Protein AF-A0AA88ZJY4-F1 (afdb_monomer)

Sequence (274 aa):
KEKQINKYSCNKFIAIVSYMQEWIQSLPKYTREYEKVFHKDGIEDLEANKKHFRKALLRFDINSREFLFDMIKNKIFKESSYDECLKNIQQIKKQFNTHIDDLKEYLIQELKKYFDVKNDNESLSSVLLNWYKNLNEINKKYVYKDITNKVIKFIKELDTFNDKEVISRLAFIITNLNIEDWEDNKVIDFLNNFKEIINEVMLNKETQNSGKIKYKITCTYEDKELEKIFNKEEISPLGKTLFNEIQQSLEDYGDSLEDNEKRNIIMKIMEMFI

Mean predicted aligned error: 8.72 Å

Structure (mmCIF, N/CA/C/O backbone):
data_AF-A0AA88ZJY4-F1
#
_entry.id   AF-A0AA88ZJY4-F1
#
loop_
_atom_site.group_PDB
_atom_site.id
_atom_site.type_symbol
_atom_site.label_atom_id
_atom_site.label_alt_id
_atom_site.label_comp_id
_atom_site.label_asym_id
_atom_site.label_entity_id
_atom_site.label_seq_id
_atom_site.pdbx_PDB_ins_code
_atom_site.Cartn_x
_atom_site.Cartn_y
_atom_site.Cartn_z
_atom_site.occupancy
_atom_site.B_iso_or_equiv
_atom_site.auth_seq_id
_atom_site.auth_comp_id
_atom_site.auth_asym_id
_atom_site.auth_atom_id
_atom_site.pdbx_PDB_model_num
ATOM 1 N N . LYS A 1 1 ? 17.899 -5.716 -59.819 1.00 39.12 1 LYS A N 1
ATOM 2 C CA . LYS A 1 1 ? 17.755 -6.698 -58.711 1.00 39.12 1 LYS A CA 1
ATOM 3 C C . LYS A 1 1 ? 17.564 -6.023 -57.332 1.00 39.12 1 LYS A C 1
ATOM 5 O O . LYS A 1 1 ? 17.844 -6.644 -56.322 1.00 39.12 1 LYS A O 1
ATOM 10 N N . GLU A 1 2 ? 16.996 -4.811 -57.246 1.00 44.12 2 GLU A N 1
ATOM 11 C CA . GLU A 1 2 ? 16.960 -4.041 -55.978 1.00 44.12 2 GLU A CA 1
ATOM 12 C C . GLU A 1 2 ? 15.576 -3.890 -55.317 1.00 44.12 2 GLU A C 1
ATOM 14 O O . GLU A 1 2 ? 15.466 -3.300 -54.249 1.00 44.12 2 GLU A O 1
ATOM 19 N N . LYS A 1 3 ? 14.495 -4.448 -55.881 1.00 44.03 3 LYS A N 1
ATOM 20 C CA . LYS A 1 3 ? 13.133 -4.227 -55.345 1.00 44.03 3 LYS A CA 1
ATOM 21 C C . LYS A 1 3 ? 12.598 -5.293 -54.375 1.00 44.03 3 LYS A C 1
ATOM 23 O O . LYS A 1 3 ? 11.535 -5.084 -53.803 1.00 44.03 3 LYS A O 1
ATOM 28 N N . GLN A 1 4 ? 13.312 -6.396 -54.130 1.00 39.12 4 GLN A N 1
ATOM 29 C CA . GLN A 1 4 ? 12.835 -7.468 -53.230 1.00 39.12 4 GLN A CA 1
ATOM 30 C C . GLN A 1 4 ? 13.408 -7.428 -51.801 1.00 39.12 4 GLN A C 1
ATOM 32 O O . GLN A 1 4 ? 12.855 -8.074 -50.916 1.00 39.12 4 GLN A O 1
ATOM 37 N N . ILE A 1 5 ? 14.442 -6.624 -51.529 1.00 43.19 5 ILE A N 1
ATOM 38 C CA . ILE A 1 5 ? 15.112 -6.595 -50.212 1.00 43.19 5 ILE A CA 1
ATOM 39 C C . ILE A 1 5 ? 14.346 -5.737 -49.173 1.00 43.19 5 ILE A C 1
ATOM 41 O O . ILE A 1 5 ? 14.506 -5.924 -47.970 1.00 43.19 5 ILE A O 1
ATOM 45 N N . ASN A 1 6 ? 13.434 -4.850 -49.597 1.00 49.12 6 ASN A N 1
ATOM 46 C CA . ASN A 1 6 ? 12.778 -3.886 -48.694 1.00 49.12 6 ASN A CA 1
ATOM 47 C C . ASN A 1 6 ? 11.486 -4.372 -48.006 1.00 49.12 6 ASN A C 1
ATOM 49 O O . ASN A 1 6 ? 11.109 -3.821 -46.976 1.00 49.12 6 ASN A O 1
ATOM 53 N N . LYS A 1 7 ? 10.785 -5.388 -48.531 1.00 45.88 7 LYS A N 1
ATOM 54 C CA . LYS A 1 7 ? 9.478 -5.790 -47.964 1.00 45.88 7 LYS A CA 1
ATOM 55 C C . LYS A 1 7 ? 9.627 -6.615 -46.677 1.00 45.88 7 LYS A C 1
ATOM 57 O O . LYS A 1 7 ? 8.881 -6.417 -45.725 1.00 45.88 7 LYS A O 1
ATOM 62 N N . TYR A 1 8 ? 10.640 -7.481 -46.617 1.00 50.34 8 TYR A N 1
ATOM 63 C CA . TYR A 1 8 ? 10.932 -8.299 -45.434 1.00 50.34 8 TYR A CA 1
ATOM 64 C C . TYR A 1 8 ? 11.595 -7.508 -44.297 1.00 50.34 8 TYR A C 1
ATOM 66 O O . TYR A 1 8 ? 11.344 -7.801 -43.131 1.00 50.34 8 TYR A O 1
ATOM 74 N N . SER A 1 9 ? 12.423 -6.502 -44.604 1.00 54.50 9 SER A N 1
ATOM 75 C CA . SER A 1 9 ? 13.076 -5.663 -43.588 1.00 54.50 9 SER A CA 1
ATOM 76 C C . SER A 1 9 ? 12.103 -4.677 -42.937 1.00 54.50 9 SER A C 1
ATOM 78 O O . SER A 1 9 ? 12.118 -4.544 -41.716 1.00 54.50 9 SER A O 1
ATOM 80 N N . CYS A 1 10 ? 11.195 -4.065 -43.711 1.00 58.56 10 CYS A N 1
ATOM 81 C CA . CYS A 1 10 ? 10.110 -3.248 -43.159 1.00 58.56 10 CYS A CA 1
ATOM 82 C C . CYS A 1 10 ? 9.235 -4.049 -42.188 1.00 58.56 10 CYS A C 1
ATOM 84 O O . CYS A 1 10 ? 8.968 -3.566 -41.094 1.00 58.56 10 CYS A O 1
ATOM 86 N N . ASN A 1 11 ? 8.892 -5.298 -42.522 1.00 77.88 11 ASN A N 1
ATOM 87 C CA . ASN A 1 11 ? 8.137 -6.162 -41.610 1.00 77.88 11 ASN A CA 1
ATOM 88 C C . ASN A 1 11 ? 8.890 -6.466 -40.304 1.00 77.88 11 ASN A C 1
ATOM 90 O O . ASN A 1 11 ? 8.265 -6.522 -39.251 1.00 77.88 11 ASN A O 1
ATOM 94 N N . LYS A 1 12 ? 10.222 -6.622 -40.338 1.00 88.06 12 LYS A N 1
ATOM 95 C CA . LYS A 1 12 ? 11.021 -6.847 -39.120 1.00 88.06 12 LYS A CA 1
ATOM 96 C C . LYS A 1 12 ? 11.058 -5.620 -38.211 1.00 88.06 12 LYS A C 1
ATOM 98 O O . LYS A 1 12 ? 10.918 -5.767 -37.004 1.00 88.06 12 LYS A O 1
ATOM 103 N N . PHE A 1 13 ? 11.236 -4.422 -38.770 1.00 89.94 13 PHE A N 1
ATOM 104 C CA . PHE A 1 13 ? 11.239 -3.190 -37.972 1.00 89.94 13 PHE A CA 1
ATOM 105 C C . PHE A 1 13 ? 9.874 -2.915 -37.348 1.00 89.94 13 PHE A C 1
ATOM 107 O O . PHE A 1 13 ? 9.817 -2.534 -36.182 1.00 89.94 13 PHE A O 1
ATOM 114 N N . ILE A 1 14 ? 8.797 -3.168 -38.099 1.00 91.56 14 ILE A N 1
ATOM 115 C CA . ILE A 1 14 ? 7.428 -3.107 -37.580 1.00 91.56 14 ILE A CA 1
ATOM 116 C C . ILE A 1 14 ? 7.275 -4.075 -36.409 1.00 91.56 14 ILE A C 1
ATOM 118 O O . ILE A 1 14 ? 6.927 -3.634 -35.323 1.00 91.56 14 ILE A O 1
ATOM 122 N N . ALA A 1 15 ? 7.648 -5.347 -36.585 1.00 92.62 15 ALA A N 1
ATOM 123 C CA . ALA A 1 15 ? 7.554 -6.345 -35.522 1.00 92.62 15 ALA A CA 1
ATOM 124 C C . ALA A 1 15 ? 8.330 -5.947 -34.253 1.00 92.62 15 ALA A C 1
ATOM 126 O O . ALA A 1 15 ? 7.795 -6.053 -33.156 1.00 92.62 15 ALA A O 1
ATOM 127 N N . ILE A 1 16 ? 9.564 -5.440 -34.386 1.00 93.19 16 ILE A N 1
ATOM 128 C CA . ILE A 1 16 ? 10.364 -4.982 -33.237 1.00 93.19 16 ILE A CA 1
ATOM 129 C C . ILE A 1 16 ? 9.630 -3.884 -32.464 1.00 93.19 16 ILE A C 1
ATOM 131 O O . ILE A 1 16 ? 9.517 -3.971 -31.243 1.00 93.19 16 ILE A O 1
ATOM 135 N N . VAL A 1 17 ? 9.130 -2.860 -33.160 1.00 94.00 17 VAL A N 1
ATOM 136 C CA . VAL A 1 17 ? 8.429 -1.747 -32.506 1.00 94.00 17 VAL A CA 1
ATOM 137 C C . VAL A 1 17 ? 7.111 -2.213 -31.898 1.00 94.00 17 VAL A C 1
ATOM 139 O O . VAL A 1 17 ? 6.826 -1.834 -30.766 1.00 94.00 17 VAL A O 1
ATOM 142 N N . SER A 1 18 ? 6.372 -3.102 -32.566 1.00 92.62 18 SER A N 1
ATOM 143 C CA . SER A 1 18 ? 5.169 -3.720 -32.003 1.00 92.62 18 SER A CA 1
ATOM 144 C C . SER A 1 18 ? 5.470 -4.456 -30.697 1.00 92.62 18 SER A C 1
ATOM 146 O O . SER A 1 18 ? 4.802 -4.195 -29.706 1.00 92.62 18 SER A O 1
ATOM 148 N N . TYR A 1 19 ? 6.534 -5.263 -30.624 1.00 94.88 19 TYR A N 1
ATOM 149 C CA . TYR A 1 19 ? 6.926 -5.919 -29.368 1.00 94.88 19 TYR A CA 1
ATOM 150 C C . TYR A 1 19 ? 7.325 -4.927 -28.266 1.00 94.88 19 TYR A C 1
ATOM 152 O O . TYR A 1 19 ? 7.086 -5.178 -27.084 1.00 94.88 19 TYR A O 1
ATOM 160 N N . MET A 1 20 ? 7.930 -3.790 -28.621 1.00 95.62 20 MET A N 1
ATOM 161 C CA . MET A 1 20 ? 8.232 -2.727 -27.654 1.00 95.62 20 MET A CA 1
ATOM 162 C C . MET A 1 20 ? 6.953 -2.044 -27.142 1.00 95.62 20 MET A C 1
ATOM 164 O O . MET A 1 20 ? 6.871 -1.741 -25.951 1.00 95.62 20 MET A O 1
ATOM 168 N N . GLN A 1 21 ? 5.963 -1.826 -28.014 1.00 95.19 21 GLN A N 1
ATOM 169 C CA . GLN A 1 21 ? 4.655 -1.276 -27.645 1.00 95.19 21 GLN A CA 1
ATOM 170 C C . GLN A 1 21 ? 3.849 -2.264 -26.787 1.00 95.19 21 GLN A C 1
ATOM 172 O O . GLN A 1 21 ? 3.337 -1.881 -25.740 1.00 95.19 21 GLN A O 1
ATOM 177 N N . GLU A 1 22 ? 3.793 -3.542 -27.164 1.00 95.25 22 GLU A N 1
ATOM 178 C CA . GLU A 1 22 ? 3.145 -4.599 -26.375 1.00 95.25 22 GLU A CA 1
ATOM 179 C C . GLU A 1 22 ? 3.758 -4.697 -24.975 1.00 95.25 22 GLU A C 1
ATOM 181 O O . GLU A 1 22 ? 3.042 -4.735 -23.974 1.00 95.25 22 GLU A O 1
ATOM 186 N N . TRP A 1 23 ? 5.093 -4.654 -24.887 1.00 96.81 23 TRP A N 1
ATOM 187 C CA . TRP A 1 23 ? 5.787 -4.638 -23.605 1.00 96.81 23 TRP A CA 1
ATOM 188 C C . TRP A 1 23 ? 5.376 -3.435 -22.753 1.00 96.81 23 TRP A C 1
ATOM 190 O O . TRP A 1 23 ? 4.984 -3.631 -21.604 1.00 96.81 23 TRP A O 1
ATOM 200 N N . ILE A 1 24 ? 5.410 -2.207 -23.287 1.00 95.94 24 ILE A N 1
ATOM 201 C CA . ILE A 1 24 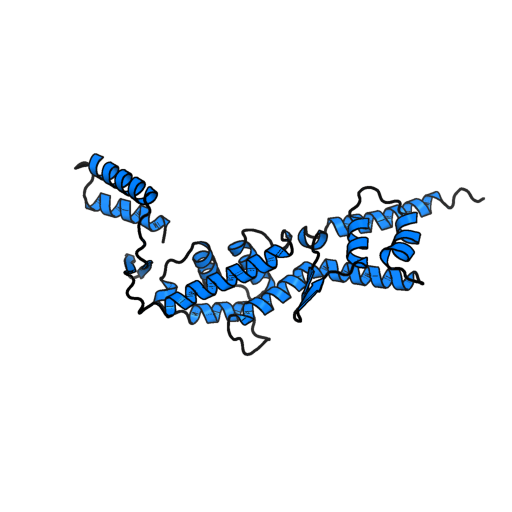? 5.067 -1.032 -22.475 1.00 95.94 24 ILE A CA 1
ATOM 202 C C . ILE A 1 24 ? 3.597 -1.032 -22.055 1.00 95.94 24 ILE A C 1
ATOM 204 O O . ILE A 1 24 ? 3.270 -0.576 -20.963 1.00 95.94 24 ILE A O 1
ATOM 208 N N . GLN A 1 25 ? 2.713 -1.572 -22.896 1.00 94.19 25 GLN A N 1
ATOM 209 C CA . GLN A 1 25 ? 1.288 -1.695 -22.606 1.00 94.19 25 GLN A CA 1
ATOM 210 C C . GLN A 1 25 ? 0.998 -2.764 -21.550 1.00 94.19 25 GLN A C 1
ATOM 212 O O . GLN A 1 25 ? 0.055 -2.582 -20.784 1.00 94.19 25 GLN A O 1
ATOM 217 N N . SER A 1 26 ? 1.817 -3.817 -21.461 1.00 96.12 26 SER A N 1
ATOM 218 C CA . SER A 1 26 ? 1.698 -4.852 -20.424 1.00 96.12 26 SER A CA 1
ATOM 219 C C . SER A 1 26 ? 2.097 -4.385 -19.021 1.00 96.12 26 SER A C 1
ATOM 221 O O . SER A 1 26 ? 1.798 -5.068 -18.044 1.00 96.12 26 SER A O 1
ATOM 223 N N . LEU A 1 27 ? 2.778 -3.240 -18.906 1.00 97.38 27 LEU A N 1
ATOM 224 C CA . LEU A 1 27 ? 3.200 -2.709 -17.615 1.00 97.38 27 LEU A CA 1
ATOM 225 C C . LEU A 1 27 ? 2.003 -2.161 -16.815 1.00 97.38 27 LEU A C 1
ATOM 227 O O . LEU A 1 27 ? 1.053 -1.641 -17.414 1.00 97.38 27 LEU A O 1
ATOM 231 N N . PRO A 1 28 ? 2.076 -2.202 -15.470 1.00 96.94 28 PRO A N 1
ATOM 232 C CA . PRO A 1 28 ? 1.093 -1.583 -14.584 1.00 96.94 28 PRO A CA 1
ATOM 233 C C . PRO A 1 28 ? 0.809 -0.124 -14.933 1.00 96.94 28 PRO A C 1
ATOM 235 O O . PRO A 1 28 ? 1.700 0.589 -15.409 1.00 96.94 28 PRO A O 1
ATOM 238 N N . LYS A 1 29 ? -0.413 0.343 -14.641 1.00 96.75 29 LYS A N 1
ATOM 239 C CA . LYS A 1 29 ? -0.809 1.742 -14.863 1.00 96.75 29 LYS A CA 1
ATOM 240 C C . LYS A 1 29 ? 0.216 2.687 -14.246 1.00 96.75 29 LYS A C 1
ATOM 242 O O . LYS A 1 29 ? 0.719 3.559 -14.952 1.00 96.75 29 LYS A O 1
ATOM 247 N N . TYR A 1 30 ? 0.597 2.442 -12.993 1.00 97.44 30 TYR A N 1
ATOM 248 C CA . TYR A 1 30 ? 1.537 3.311 -12.307 1.00 97.44 30 TYR A CA 1
ATOM 249 C C . TYR A 1 30 ? 2.889 3.391 -13.043 1.00 97.44 30 TYR A C 1
ATOM 251 O O . TYR A 1 30 ? 3.378 4.475 -13.353 1.00 97.44 30 TYR A O 1
ATOM 259 N N . THR A 1 31 ? 3.453 2.256 -13.463 1.00 96.81 31 THR A N 1
ATOM 260 C CA . THR A 1 31 ? 4.707 2.218 -14.240 1.00 96.81 31 THR A CA 1
ATOM 261 C C . THR A 1 31 ? 4.614 2.978 -15.576 1.00 96.81 31 THR A C 1
ATOM 263 O O . THR A 1 31 ? 5.595 3.556 -16.056 1.00 96.81 31 THR A O 1
ATOM 266 N N . ARG A 1 32 ? 3.435 3.029 -16.202 1.00 96.25 32 ARG A N 1
ATOM 267 C CA . ARG A 1 32 ? 3.238 3.765 -17.463 1.00 96.25 32 ARG A CA 1
ATOM 268 C C . ARG A 1 32 ? 3.127 5.279 -17.274 1.00 96.25 32 ARG A C 1
ATOM 270 O O . ARG A 1 32 ? 3.299 6.007 -18.250 1.00 96.25 32 ARG A O 1
ATOM 277 N N . GLU A 1 33 ? 2.890 5.752 -16.054 1.00 95.50 33 GLU A N 1
ATOM 278 C CA . GLU A 1 33 ? 2.523 7.149 -15.789 1.00 95.50 33 GLU A CA 1
ATOM 279 C C . GLU A 1 33 ? 3.446 7.862 -14.788 1.00 95.50 33 GLU A C 1
ATOM 281 O O . GLU A 1 33 ? 3.540 9.082 -14.853 1.00 95.50 33 GLU A O 1
ATOM 286 N N . TYR A 1 34 ? 4.193 7.141 -13.942 1.00 96.06 34 TYR A N 1
ATOM 287 C CA . TYR A 1 34 ? 5.017 7.732 -12.877 1.00 96.06 34 TYR A CA 1
ATOM 288 C C . TYR A 1 34 ? 6.000 8.796 -13.384 1.00 96.06 34 TYR A C 1
ATOM 290 O O . TYR A 1 34 ? 6.614 8.659 -14.445 1.00 96.06 34 TYR A O 1
ATOM 298 N N . GLU A 1 35 ? 6.181 9.865 -12.630 1.00 95.81 35 GLU A N 1
ATOM 299 C CA . GLU A 1 35 ? 7.113 10.942 -12.950 1.00 95.81 35 GLU A CA 1
ATOM 300 C C . GLU A 1 35 ? 8.265 11.004 -11.939 1.00 95.81 35 GLU A C 1
ATOM 302 O O . GLU A 1 35 ? 9.294 11.604 -12.266 1.00 95.81 35 GLU A O 1
ATOM 307 N N . LYS A 1 36 ? 8.122 10.337 -10.783 1.00 94.50 36 LYS A N 1
ATOM 308 C CA . LYS A 1 36 ? 9.105 10.249 -9.697 1.00 94.50 36 LYS A CA 1
ATOM 309 C C . LYS A 1 36 ? 9.580 8.820 -9.453 1.00 94.50 36 LYS A C 1
ATOM 311 O O . LYS A 1 36 ? 8.785 7.888 -9.418 1.00 94.50 36 LYS A O 1
ATOM 316 N N . VAL A 1 37 ? 10.879 8.653 -9.246 1.00 93.19 37 VAL A N 1
ATOM 317 C CA . VAL A 1 37 ? 11.488 7.389 -8.836 1.00 93.19 37 VAL A CA 1
ATOM 318 C C . VAL A 1 37 ? 11.740 7.427 -7.333 1.00 93.19 37 VAL A C 1
ATOM 320 O O . VAL A 1 37 ? 12.349 8.368 -6.823 1.00 93.19 37 VAL A O 1
ATOM 323 N N . PHE A 1 38 ? 11.267 6.403 -6.630 1.00 91.19 38 PHE A N 1
ATOM 324 C CA . PHE A 1 38 ? 11.409 6.278 -5.185 1.00 91.19 38 PHE A CA 1
ATOM 325 C C . PHE A 1 38 ? 12.538 5.296 -4.864 1.00 91.19 38 PHE A C 1
ATOM 327 O O . PHE A 1 38 ? 12.482 4.125 -5.241 1.00 91.19 38 PHE A O 1
ATOM 334 N N . HIS A 1 39 ? 13.569 5.781 -4.176 1.00 85.62 39 HIS A N 1
ATOM 335 C CA . HIS A 1 39 ? 14.755 5.019 -3.794 1.00 85.62 39 HIS A CA 1
ATOM 336 C C . HIS A 1 39 ? 15.017 5.147 -2.291 1.00 85.62 39 HIS A C 1
ATOM 338 O O . HIS A 1 39 ? 14.522 6.062 -1.637 1.00 85.62 39 HIS A O 1
ATOM 344 N N . LYS A 1 40 ? 15.839 4.248 -1.732 1.00 76.38 40 LYS A N 1
ATOM 345 C CA . LYS A 1 40 ? 16.210 4.283 -0.303 1.00 76.38 40 LYS A CA 1
ATOM 346 C C . LYS A 1 40 ? 16.803 5.639 0.114 1.00 76.38 40 LYS A C 1
ATOM 348 O O . LYS A 1 40 ? 16.537 6.102 1.221 1.00 76.38 40 LYS A O 1
ATOM 353 N N . ASP A 1 41 ? 17.568 6.262 -0.781 1.00 76.88 41 ASP A N 1
ATOM 354 C CA . ASP A 1 41 ? 18.320 7.493 -0.515 1.00 76.88 41 ASP A CA 1
ATOM 355 C C . ASP A 1 41 ? 17.543 8.778 -0.848 1.00 76.88 41 ASP A C 1
ATOM 357 O O . ASP A 1 41 ? 18.009 9.876 -0.540 1.00 76.88 41 ASP A O 1
ATOM 361 N N . GLY A 1 42 ? 16.353 8.673 -1.451 1.00 82.56 42 GLY A N 1
ATOM 362 C CA . GLY A 1 42 ? 15.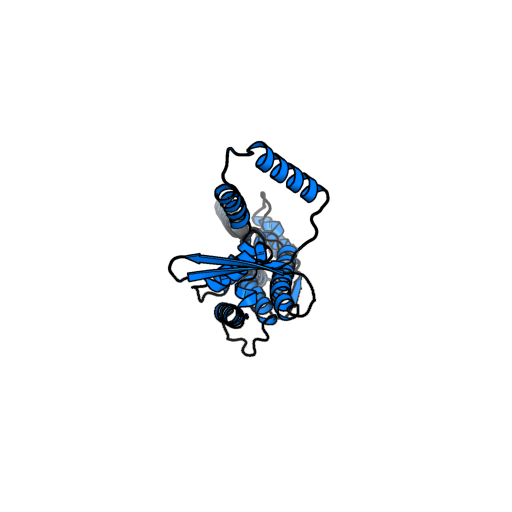552 9.841 -1.799 1.00 82.56 42 GLY A CA 1
ATOM 363 C C . GLY A 1 42 ? 14.534 9.614 -2.910 1.00 82.56 42 GLY A C 1
ATOM 364 O O . GLY A 1 42 ? 14.314 8.503 -3.391 1.00 82.56 42 GLY A O 1
ATOM 365 N N . ILE A 1 43 ? 13.900 10.717 -3.302 1.00 91.00 43 ILE A N 1
ATOM 366 C CA . ILE A 1 43 ? 12.925 10.771 -4.389 1.00 91.00 43 ILE A CA 1
ATOM 367 C C . ILE A 1 43 ? 13.527 11.630 -5.495 1.00 91.00 43 ILE A C 1
ATOM 369 O O . ILE A 1 43 ? 13.877 12.786 -5.255 1.00 91.00 43 ILE A O 1
ATOM 373 N N . GLU A 1 44 ? 13.621 11.073 -6.696 1.00 93.06 44 GLU A N 1
ATOM 374 C CA . GLU A 1 44 ? 14.200 11.742 -7.861 1.00 93.06 44 GLU A CA 1
ATOM 375 C C . GLU A 1 44 ? 13.174 11.863 -8.984 1.00 93.06 44 GLU A C 1
ATOM 377 O O . GLU A 1 44 ? 12.284 11.025 -9.129 1.00 93.06 44 GLU A O 1
ATOM 382 N N . ASP A 1 45 ? 13.296 12.894 -9.816 1.00 95.31 45 ASP A N 1
ATOM 383 C CA . ASP A 1 45 ? 12.497 12.975 -11.034 1.00 95.31 45 ASP A CA 1
ATOM 384 C C . ASP A 1 45 ? 12.999 11.958 -12.061 1.00 95.31 45 ASP A C 1
ATOM 386 O O . ASP A 1 45 ? 14.198 11.836 -12.318 1.00 95.31 45 ASP A O 1
ATOM 390 N N . LEU A 1 46 ? 12.071 11.258 -12.717 1.00 94.56 46 LEU A N 1
ATOM 391 C CA . LEU A 1 46 ? 12.421 10.359 -13.808 1.00 94.56 46 LEU A CA 1
ATOM 392 C C . LEU A 1 46 ? 13.123 11.149 -14.929 1.00 94.56 46 LEU A C 1
ATOM 394 O O . LEU A 1 46 ? 12.643 12.186 -15.396 1.00 94.56 46 LEU A O 1
ATOM 398 N N . GLU A 1 47 ? 14.260 10.638 -15.392 1.00 94.44 47 GLU A N 1
ATOM 399 C CA . GLU A 1 47 ? 15.046 11.305 -16.427 1.00 94.44 47 GLU A CA 1
ATOM 400 C C . GLU A 1 47 ? 14.222 11.558 -17.710 1.00 94.44 47 GLU A C 1
ATOM 402 O O . GLU A 1 47 ? 13.415 10.732 -18.158 1.00 94.44 47 GLU A O 1
ATOM 407 N N . ALA A 1 48 ? 14.442 12.717 -18.339 1.00 93.50 48 ALA A N 1
ATOM 408 C CA . ALA A 1 48 ? 13.645 13.176 -19.479 1.00 93.50 48 ALA A CA 1
ATOM 409 C C . ALA A 1 48 ? 13.708 12.230 -20.695 1.00 93.50 48 ALA A C 1
ATOM 411 O O . ALA A 1 48 ? 12.702 12.023 -21.376 1.00 93.50 48 ALA A O 1
ATOM 412 N N . ASN A 1 49 ? 14.865 11.617 -20.954 1.00 92.81 49 ASN A N 1
ATOM 413 C CA . ASN A 1 49 ? 15.047 10.582 -21.980 1.00 92.81 49 ASN A CA 1
ATOM 414 C C . ASN A 1 49 ? 14.109 9.379 -21.750 1.00 92.81 49 ASN A C 1
ATOM 416 O O . ASN A 1 49 ? 13.454 8.927 -22.690 1.00 92.81 49 ASN A O 1
ATOM 420 N N . LYS A 1 50 ? 13.963 8.904 -20.507 1.00 94.56 50 LYS A N 1
ATOM 421 C CA . LYS A 1 50 ? 13.084 7.783 -20.135 1.00 94.56 50 LYS A CA 1
ATOM 422 C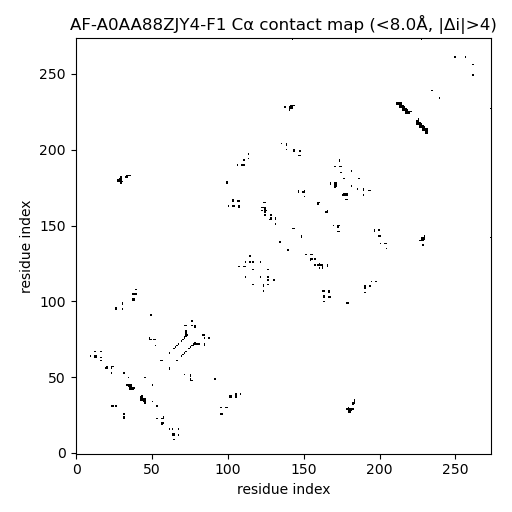 C . LYS A 1 50 ? 11.614 8.164 -20.299 1.00 94.56 50 LYS A C 1
ATOM 424 O O . LYS A 1 50 ? 10.847 7.405 -20.895 1.00 94.56 50 LYS A O 1
ATOM 429 N N . LYS A 1 51 ? 11.239 9.381 -19.880 1.00 94.00 51 LYS A N 1
ATOM 430 C CA . LYS A 1 51 ? 9.896 9.955 -20.105 1.00 94.00 51 LYS A CA 1
ATOM 431 C C . LYS A 1 51 ? 9.557 10.032 -21.592 1.00 94.00 51 LYS A C 1
ATOM 433 O O . LYS A 1 51 ? 8.467 9.630 -21.999 1.00 94.00 51 LYS A O 1
ATOM 438 N N . HIS A 1 52 ? 10.481 10.525 -22.415 1.00 94.00 52 HIS A N 1
ATOM 439 C CA . HIS A 1 52 ? 10.294 10.624 -23.863 1.00 94.00 52 HIS A CA 1
ATOM 440 C C . HIS A 1 52 ? 10.199 9.252 -24.529 1.00 94.00 52 HIS A C 1
ATOM 442 O O . HIS A 1 52 ? 9.319 9.055 -25.365 1.00 94.00 52 HIS A O 1
ATOM 448 N N . PHE A 1 53 ? 11.046 8.299 -24.135 1.00 95.12 53 PHE A N 1
ATOM 449 C CA . PHE A 1 53 ? 10.996 6.925 -24.630 1.00 95.12 53 PHE A CA 1
ATOM 450 C C . PHE A 1 53 ? 9.651 6.261 -24.321 1.00 95.12 53 PHE A C 1
ATOM 452 O O . PHE A 1 53 ? 8.996 5.740 -25.225 1.00 95.12 53 PHE A O 1
ATOM 459 N N . ARG A 1 54 ? 9.187 6.375 -23.071 1.00 95.94 54 ARG A N 1
ATOM 460 C CA . ARG A 1 54 ? 7.869 5.898 -22.639 1.00 95.94 54 ARG A CA 1
ATOM 461 C C . ARG A 1 54 ? 6.738 6.523 -23.446 1.00 95.94 54 ARG A C 1
ATOM 463 O O . ARG A 1 54 ? 5.933 5.813 -24.042 1.00 95.94 54 ARG A O 1
ATOM 470 N N . LYS A 1 55 ? 6.699 7.859 -23.507 1.00 94.19 55 LYS A N 1
ATOM 471 C CA . LYS A 1 55 ? 5.671 8.612 -24.245 1.00 94.19 55 LYS A CA 1
ATOM 472 C C . LYS A 1 55 ? 5.663 8.281 -25.732 1.00 94.19 55 LYS A C 1
ATOM 474 O O . LYS A 1 55 ? 4.602 8.319 -26.342 1.00 94.19 55 LYS A O 1
ATOM 479 N N . ALA A 1 56 ? 6.818 7.983 -26.323 1.00 93.81 56 ALA A N 1
ATOM 480 C CA . ALA A 1 56 ? 6.902 7.595 -27.722 1.00 93.81 56 ALA A CA 1
ATOM 481 C C . ALA A 1 56 ? 6.267 6.219 -27.965 1.00 93.81 56 ALA A C 1
ATOM 483 O O . ALA A 1 56 ? 5.468 6.097 -28.886 1.00 93.81 56 ALA A O 1
ATOM 484 N N . LEU A 1 57 ? 6.560 5.226 -27.117 1.00 94.81 57 LEU A N 1
ATOM 485 C CA . LEU A 1 57 ? 6.016 3.867 -27.234 1.00 94.81 57 LEU A CA 1
ATOM 486 C C . LEU A 1 57 ? 4.523 3.757 -26.886 1.00 94.81 57 LEU A C 1
ATOM 488 O O . LEU A 1 57 ? 3.856 2.849 -27.366 1.00 94.81 57 LEU A O 1
ATOM 492 N N . LEU A 1 58 ? 3.978 4.676 -26.086 1.00 93.19 58 LEU A N 1
ATOM 493 C CA . LEU A 1 58 ? 2.541 4.713 -25.780 1.00 93.19 58 LEU A CA 1
ATOM 494 C C . LEU A 1 58 ? 1.678 5.285 -26.920 1.00 93.19 58 LEU A C 1
ATOM 496 O O . L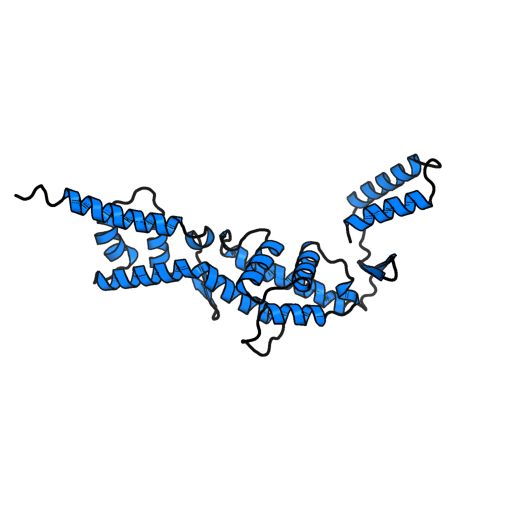EU A 1 58 ? 0.452 5.242 -26.835 1.00 93.19 58 LEU A O 1
ATOM 500 N N . ARG A 1 59 ? 2.281 5.831 -27.984 1.00 91.50 59 ARG A N 1
ATOM 501 C CA . ARG A 1 59 ? 1.533 6.308 -29.159 1.00 91.50 59 ARG A CA 1
ATOM 502 C C . ARG A 1 59 ? 0.968 5.124 -29.938 1.00 91.50 59 ARG A C 1
ATOM 504 O O . ARG A 1 59 ? 1.652 4.117 -30.088 1.00 91.50 59 ARG A O 1
ATOM 511 N N . PHE A 1 60 ? -0.242 5.280 -30.475 1.00 80.31 60 PHE A N 1
ATOM 512 C CA . PHE A 1 60 ? -0.885 4.262 -31.313 1.00 80.31 60 PHE A CA 1
ATOM 513 C C . PHE A 1 60 ? -0.131 4.053 -32.632 1.00 80.31 60 PHE A C 1
ATOM 515 O O . PHE A 1 60 ? 0.271 2.933 -32.936 1.00 80.31 60 PHE A O 1
ATOM 522 N N . ASP A 1 61 ? 0.146 5.138 -33.359 1.00 86.25 61 ASP A N 1
ATOM 523 C CA . ASP A 1 61 ? 0.831 5.083 -34.650 1.00 86.25 61 ASP A CA 1
ATOM 524 C C . ASP A 1 61 ? 2.299 5.503 -34.524 1.00 86.25 61 ASP A C 1
ATOM 526 O O . ASP A 1 61 ? 2.622 6.662 -34.245 1.00 86.25 61 ASP A O 1
ATOM 530 N N . ILE A 1 62 ? 3.206 4.549 -34.754 1.00 89.50 62 ILE A N 1
ATOM 531 C CA . ILE A 1 62 ? 4.655 4.773 -34.752 1.00 89.50 62 ILE A CA 1
ATOM 532 C C . ILE A 1 62 ? 5.234 4.355 -36.103 1.00 89.50 62 ILE A C 1
ATOM 534 O O . ILE A 1 62 ? 5.162 3.193 -36.500 1.00 89.50 62 ILE A O 1
ATOM 538 N N . ASN A 1 63 ? 5.898 5.288 -36.790 1.00 91.19 63 ASN A N 1
ATOM 539 C CA . ASN A 1 63 ? 6.731 4.944 -37.938 1.00 91.19 63 ASN A CA 1
ATOM 540 C C . ASN A 1 63 ? 7.974 4.189 -37.449 1.00 91.19 63 ASN A C 1
ATOM 542 O O . ASN A 1 63 ? 8.909 4.791 -36.923 1.00 91.19 63 ASN A O 1
ATOM 546 N N . SER A 1 64 ? 7.999 2.868 -37.632 1.00 91.56 64 SER A N 1
ATOM 547 C CA . SER A 1 64 ? 9.012 2.005 -37.018 1.00 91.56 64 SER A CA 1
ATOM 548 C C . SER A 1 64 ? 10.442 2.328 -37.455 1.00 91.56 64 SER A C 1
ATOM 550 O O . SER A 1 64 ? 11.367 2.225 -36.654 1.00 91.56 64 SER A O 1
ATOM 552 N N . ARG A 1 65 ? 10.647 2.745 -38.713 1.00 90.56 65 ARG A N 1
ATOM 553 C CA . ARG A 1 65 ? 11.988 3.090 -39.212 1.00 90.56 65 ARG A CA 1
ATOM 554 C C . ARG A 1 65 ? 12.465 4.420 -38.632 1.00 90.56 65 ARG A C 1
ATOM 556 O O . ARG A 1 65 ? 13.603 4.499 -38.182 1.00 90.56 65 ARG A O 1
ATOM 563 N N . GLU A 1 66 ? 11.605 5.437 -38.633 1.00 92.31 66 GLU A N 1
ATOM 564 C CA . GLU A 1 66 ? 11.928 6.734 -38.026 1.00 92.31 66 GLU A CA 1
ATOM 565 C C . GLU A 1 66 ? 12.178 6.581 -36.523 1.00 92.31 66 GLU A C 1
ATOM 567 O O . GLU A 1 66 ? 13.155 7.107 -35.994 1.00 92.31 66 GLU A O 1
ATOM 572 N N . PHE A 1 67 ? 11.343 5.797 -35.842 1.00 93.06 67 PHE A N 1
ATOM 573 C CA . PHE A 1 67 ? 11.469 5.562 -34.412 1.00 93.06 67 PHE A CA 1
ATOM 574 C C . PHE A 1 67 ? 12.819 4.933 -34.041 1.00 93.06 67 PHE A C 1
ATOM 576 O O . PHE A 1 67 ? 13.527 5.465 -33.186 1.00 93.06 67 PHE A O 1
ATOM 583 N N . LEU A 1 68 ? 13.203 3.841 -34.714 1.00 90.94 68 LEU A N 1
ATOM 584 C CA . LEU A 1 68 ? 14.426 3.093 -34.402 1.00 90.94 68 LEU A CA 1
ATOM 585 C C . LEU A 1 68 ? 15.711 3.851 -34.757 1.00 90.94 68 LEU A C 1
ATOM 587 O O . LEU A 1 68 ? 16.665 3.821 -33.981 1.00 90.94 68 LEU A O 1
ATOM 591 N N . PHE A 1 69 ? 15.756 4.508 -35.918 1.00 90.44 69 PHE A N 1
ATOM 592 C CA . PHE A 1 69 ? 17.014 5.028 -36.468 1.00 90.44 69 PHE A CA 1
ATOM 593 C C . PHE A 1 69 ? 17.185 6.544 -36.351 1.00 90.44 69 PHE A C 1
ATOM 595 O O . PHE A 1 69 ? 18.307 7.027 -36.479 1.00 90.44 69 PHE A O 1
ATOM 602 N N . ASP A 1 70 ? 16.113 7.290 -36.079 1.00 89.50 70 ASP A N 1
ATOM 603 C CA . ASP A 1 70 ? 16.184 8.737 -35.862 1.00 89.50 70 ASP A CA 1
ATOM 604 C C . ASP A 1 70 ? 15.725 9.121 -34.451 1.00 89.50 70 ASP A C 1
ATOM 606 O O . ASP A 1 70 ? 16.483 9.719 -33.688 1.00 89.50 70 ASP A O 1
ATOM 610 N N . MET A 1 71 ? 14.512 8.733 -34.051 1.00 90.50 71 MET A N 1
ATOM 611 C CA . MET A 1 71 ? 13.934 9.189 -32.787 1.00 90.50 71 MET A CA 1
ATOM 612 C C . MET A 1 71 ? 14.707 8.675 -31.568 1.00 90.50 71 MET A C 1
ATOM 614 O O . MET A 1 71 ? 15.089 9.478 -30.720 1.00 90.50 71 MET A O 1
ATOM 618 N N . ILE A 1 72 ? 14.969 7.366 -31.486 1.00 91.88 72 ILE A N 1
ATOM 619 C CA . ILE A 1 72 ? 15.714 6.758 -30.374 1.00 91.88 72 ILE A CA 1
ATOM 620 C C . ILE A 1 72 ? 17.107 7.383 -30.245 1.00 91.88 72 ILE A C 1
ATOM 622 O O . ILE A 1 72 ? 17.464 7.883 -29.178 1.00 91.88 72 ILE A O 1
ATOM 626 N N . LYS A 1 73 ? 17.869 7.395 -31.342 1.00 90.31 73 LYS A N 1
ATOM 627 C CA . LYS A 1 73 ? 19.265 7.830 -31.331 1.00 90.31 73 LYS A CA 1
ATOM 628 C C . LYS A 1 73 ? 19.404 9.343 -31.188 1.00 90.31 73 LYS A C 1
ATOM 630 O O . LYS A 1 73 ? 20.063 9.803 -30.264 1.00 90.31 73 LYS A O 1
ATOM 635 N N . ASN A 1 74 ? 18.773 10.119 -32.068 1.00 89.56 74 ASN A N 1
ATOM 636 C CA . ASN A 1 74 ? 19.047 11.552 -32.203 1.00 89.56 74 ASN A CA 1
ATOM 637 C C . ASN A 1 74 ? 18.147 12.426 -31.319 1.00 89.56 74 ASN A C 1
ATOM 639 O O . ASN A 1 74 ? 18.568 13.502 -30.902 1.00 89.56 74 ASN A O 1
ATOM 643 N N . LYS A 1 75 ? 16.904 11.999 -31.042 1.00 89.25 75 LYS A N 1
ATOM 644 C CA . LYS A 1 75 ? 15.917 12.825 -30.315 1.00 89.25 75 LYS A CA 1
ATOM 645 C C . LYS A 1 75 ? 15.802 12.448 -28.836 1.00 89.25 75 LYS A C 1
ATOM 647 O O . LYS A 1 75 ? 15.726 13.341 -27.994 1.00 89.25 75 LYS A O 1
ATOM 652 N N . ILE A 1 76 ? 15.769 11.150 -28.524 1.00 91.38 76 ILE A N 1
ATOM 653 C CA . ILE A 1 76 ? 15.530 10.638 -27.167 1.00 91.38 76 ILE A CA 1
ATOM 654 C C . ILE A 1 76 ? 16.840 10.537 -26.385 1.00 91.38 76 ILE A C 1
ATOM 656 O O . ILE A 1 76 ? 16.965 11.194 -25.353 1.00 91.38 76 ILE A O 1
ATOM 660 N N . PHE A 1 77 ? 17.795 9.727 -26.853 1.00 91.56 77 PHE A N 1
ATOM 661 C CA . PHE A 1 77 ? 19.040 9.488 -26.113 1.00 91.56 77 PHE A CA 1
ATOM 662 C C . PHE A 1 77 ? 20.163 10.455 -26.486 1.00 91.56 77 PHE A C 1
ATOM 664 O O . PHE A 1 77 ? 21.007 10.733 -25.646 1.00 91.56 77 PHE A O 1
ATOM 671 N N . LYS A 1 78 ? 20.131 11.024 -27.699 1.00 90.06 78 LYS A N 1
ATOM 672 C CA . LYS A 1 78 ? 21.176 11.915 -28.235 1.00 90.06 78 LYS A CA 1
ATOM 673 C C . LYS A 1 78 ? 22.564 11.258 -28.226 1.00 90.06 78 LYS A C 1
ATOM 675 O O . LYS A 1 78 ? 23.562 11.913 -27.948 1.00 90.06 78 LYS A O 1
ATOM 680 N N . GLU A 1 79 ? 22.605 9.968 -28.549 1.00 89.00 79 GLU A N 1
ATOM 681 C CA . GLU A 1 79 ? 23.819 9.150 -28.481 1.00 89.00 79 GLU A CA 1
ATOM 682 C C . GLU A 1 79 ? 24.525 9.053 -29.829 1.00 89.00 79 GLU A C 1
ATOM 684 O O . GLU A 1 79 ? 23.915 9.092 -30.905 1.00 89.00 79 GLU A O 1
ATOM 689 N N . SER A 1 80 ? 25.840 8.866 -29.770 1.00 81.88 80 SER A N 1
ATOM 690 C CA . SER A 1 80 ? 26.683 8.765 -30.961 1.00 81.88 80 SER A CA 1
ATOM 691 C C . SER A 1 80 ? 26.620 7.371 -31.596 1.00 81.88 80 SER A C 1
ATOM 693 O O . SER A 1 80 ? 26.634 7.243 -32.830 1.00 81.88 80 SER A O 1
ATOM 695 N N . SER A 1 81 ? 26.450 6.333 -30.769 1.00 91.00 81 SER A N 1
ATOM 696 C CA . SER A 1 81 ? 26.429 4.928 -31.175 1.00 91.00 81 SER A CA 1
ATOM 697 C C . SER A 1 81 ? 25.071 4.253 -30.948 1.00 91.00 81 SER A C 1
ATOM 699 O O . SER A 1 81 ? 24.328 4.554 -30.012 1.00 91.00 81 SER A O 1
ATOM 701 N N . TYR A 1 82 ? 24.752 3.276 -31.802 1.00 89.00 82 TYR A N 1
ATOM 702 C CA . TYR A 1 82 ? 23.598 2.397 -31.593 1.00 89.00 82 TYR A CA 1
ATOM 703 C C . TYR A 1 82 ? 23.807 1.422 -30.424 1.00 89.00 82 TYR A C 1
ATOM 705 O O . TYR A 1 82 ? 22.826 1.015 -29.804 1.00 89.00 82 TYR A O 1
ATOM 713 N N . ASP A 1 83 ? 25.054 1.098 -30.075 1.00 91.81 83 ASP A N 1
ATOM 714 C CA . ASP A 1 83 ? 25.357 0.254 -28.913 1.00 91.81 83 ASP A CA 1
ATOM 715 C C . ASP A 1 83 ? 25.018 0.965 -27.594 1.00 91.81 83 ASP A C 1
ATOM 717 O O . ASP A 1 83 ? 24.502 0.349 -26.663 1.00 91.81 83 ASP A O 1
ATOM 721 N N . GLU A 1 84 ? 25.251 2.279 -27.524 1.00 91.44 84 GLU A N 1
ATOM 722 C CA . GLU A 1 84 ? 24.850 3.126 -26.390 1.00 91.44 84 GLU A CA 1
ATOM 723 C C . GLU A 1 84 ? 23.325 3.202 -26.288 1.00 91.44 84 GLU A C 1
ATOM 725 O O . GLU A 1 84 ? 22.758 2.976 -25.218 1.00 91.44 84 GLU A O 1
ATOM 730 N N . CYS A 1 85 ? 22.639 3.386 -27.423 1.00 91.31 85 CYS A N 1
ATOM 731 C CA . CYS A 1 85 ? 21.177 3.344 -27.473 1.00 91.31 85 CYS A CA 1
ATOM 732 C C . CYS A 1 85 ? 20.626 2.012 -26.947 1.00 91.31 85 CYS A C 1
ATOM 734 O O . CYS A 1 85 ? 19.655 2.002 -26.191 1.00 91.31 85 CYS A O 1
ATOM 736 N N . LEU A 1 86 ? 21.238 0.885 -27.325 1.00 93.31 86 LEU A N 1
ATOM 737 C CA . LEU A 1 86 ? 20.815 -0.436 -26.864 1.00 93.31 86 LEU A CA 1
ATOM 738 C C . LEU A 1 86 ? 20.987 -0.587 -25.347 1.00 93.31 86 LEU A C 1
ATOM 740 O O . LEU A 1 86 ? 20.072 -1.080 -24.685 1.00 93.31 86 LEU A O 1
ATOM 744 N N . LYS A 1 87 ? 22.113 -0.124 -24.789 1.00 94.25 87 LYS A N 1
ATOM 745 C CA . LYS A 1 87 ? 22.340 -0.107 -23.334 1.00 94.25 87 LYS A CA 1
ATOM 746 C C . LYS A 1 87 ? 21.284 0.733 -22.614 1.00 94.25 87 LYS A C 1
ATOM 748 O O . LYS A 1 87 ? 20.708 0.259 -21.637 1.00 94.25 87 LYS A O 1
ATOM 753 N N . ASN A 1 88 ? 20.965 1.919 -23.133 1.00 94.00 88 ASN A N 1
ATOM 754 C CA . ASN A 1 88 ? 19.928 2.789 -22.569 1.00 94.00 88 ASN A CA 1
ATOM 755 C C . ASN A 1 88 ? 18.544 2.116 -22.602 1.00 94.00 88 ASN A C 1
ATOM 757 O O . ASN A 1 88 ? 17.830 2.119 -21.600 1.00 94.00 88 ASN A O 1
ATOM 761 N N . ILE A 1 89 ? 18.180 1.451 -23.706 1.00 95.06 89 ILE A N 1
ATOM 762 C CA . ILE A 1 89 ? 16.925 0.681 -23.801 1.00 95.06 89 ILE A CA 1
ATOM 763 C C . ILE A 1 89 ? 16.892 -0.449 -22.768 1.00 95.06 89 ILE A C 1
ATOM 765 O O . ILE A 1 89 ? 15.870 -0.650 -22.113 1.00 95.06 89 ILE A O 1
ATOM 769 N N . GLN A 1 90 ? 17.992 -1.188 -22.605 1.00 96.06 90 GLN A N 1
ATOM 770 C CA . GLN A 1 90 ? 18.081 -2.273 -21.623 1.00 96.06 90 GLN A CA 1
ATOM 771 C C . GLN A 1 90 ? 17.932 -1.758 -20.189 1.00 96.06 90 GLN A C 1
ATOM 773 O O . GLN A 1 90 ? 17.207 -2.365 -19.400 1.00 96.06 90 GLN A O 1
ATOM 778 N N . GLN A 1 91 ? 18.565 -0.629 -19.861 1.00 95.50 91 GLN A N 1
ATOM 779 C CA . GLN A 1 91 ? 18.433 0.013 -18.554 1.00 95.50 91 GLN A CA 1
ATOM 780 C C . GLN A 1 91 ? 16.998 0.475 -18.291 1.00 95.50 91 GLN A C 1
ATOM 782 O O . GLN A 1 91 ? 16.450 0.164 -17.235 1.00 95.50 91 GLN A O 1
ATOM 787 N N . ILE A 1 92 ? 16.360 1.137 -19.263 1.00 95.75 92 ILE A N 1
ATOM 788 C CA . ILE A 1 92 ? 14.958 1.565 -19.151 1.00 95.75 92 ILE A CA 1
ATOM 789 C C . ILE A 1 92 ? 14.040 0.363 -18.965 1.00 95.75 92 ILE A C 1
ATOM 791 O O . ILE A 1 92 ? 13.193 0.370 -18.075 1.00 95.75 92 ILE A O 1
ATOM 795 N N . LYS A 1 93 ? 14.227 -0.692 -19.766 1.00 96.62 93 LYS A N 1
ATOM 796 C CA . LYS A 1 93 ? 13.430 -1.914 -19.651 1.00 96.62 93 LYS A CA 1
ATOM 797 C C . LYS A 1 93 ? 13.562 -2.536 -18.268 1.00 96.62 93 LYS A C 1
ATOM 799 O O . LYS A 1 93 ? 12.551 -2.914 -17.684 1.00 96.62 93 LYS A O 1
ATOM 804 N N . LYS A 1 94 ? 14.788 -2.630 -17.745 1.00 96.81 94 LYS A N 1
ATOM 805 C CA . LYS A 1 94 ? 15.041 -3.149 -16.399 1.00 96.81 94 LYS A CA 1
ATOM 806 C C . LYS A 1 94 ? 14.319 -2.304 -15.351 1.00 96.81 94 LYS A C 1
ATOM 808 O O . LYS A 1 94 ? 13.525 -2.863 -14.610 1.00 96.81 94 LYS A O 1
ATOM 813 N N . GLN A 1 95 ? 14.532 -0.988 -15.355 1.00 95.50 95 GLN A N 1
ATOM 814 C CA . GLN A 1 95 ? 13.933 -0.072 -14.381 1.00 95.50 95 GLN A CA 1
ATOM 815 C C . GLN A 1 95 ? 12.401 -0.119 -14.403 1.00 95.50 95 GLN A C 1
ATOM 817 O O . GLN A 1 95 ? 11.766 -0.153 -13.359 1.00 95.50 95 GLN A O 1
ATOM 822 N N . PHE A 1 96 ? 11.785 -0.136 -15.585 1.00 96.88 96 PHE A N 1
ATOM 823 C CA . PHE A 1 96 ? 10.325 -0.159 -15.687 1.00 96.88 96 PHE A CA 1
ATOM 824 C C . PHE A 1 96 ? 9.754 -1.509 -15.243 1.00 96.88 96 PHE A C 1
ATOM 826 O O . PHE A 1 96 ? 8.708 -1.551 -14.603 1.00 96.88 96 PHE A O 1
ATOM 833 N N . ASN A 1 97 ? 10.449 -2.611 -15.537 1.00 96.81 97 ASN A N 1
ATOM 834 C CA . ASN A 1 97 ? 10.040 -3.934 -15.073 1.00 96.81 97 ASN A CA 1
ATOM 835 C C . ASN A 1 97 ? 10.159 -4.084 -13.549 1.00 96.81 97 ASN A C 1
ATOM 837 O O . ASN A 1 97 ? 9.343 -4.788 -12.965 1.00 96.81 97 ASN A O 1
ATOM 841 N N . THR A 1 98 ? 11.150 -3.448 -12.915 1.00 95.88 98 THR A N 1
ATOM 842 C CA . THR A 1 98 ? 11.357 -3.518 -11.458 1.00 95.88 98 THR A CA 1
ATOM 843 C C . THR A 1 98 ? 10.646 -2.412 -10.686 1.00 95.88 98 THR A C 1
ATOM 845 O O . THR A 1 98 ? 10.540 -2.518 -9.475 1.00 95.88 98 THR A O 1
ATOM 848 N N . HIS A 1 99 ? 10.089 -1.398 -11.357 1.00 95.94 99 HIS A N 1
ATOM 849 C CA . HIS A 1 99 ? 9.509 -0.204 -10.731 1.00 95.94 99 HIS A CA 1
ATOM 850 C C . HIS A 1 99 ? 8.595 -0.492 -9.527 1.00 95.94 99 HIS A C 1
ATOM 852 O O . HIS A 1 99 ? 8.783 0.088 -8.462 1.00 95.94 99 HIS A O 1
ATOM 858 N N . ILE A 1 100 ? 7.622 -1.399 -9.671 1.00 96.75 100 ILE A N 1
ATOM 859 C CA . ILE A 1 100 ? 6.684 -1.722 -8.582 1.00 96.75 100 ILE A CA 1
ATOM 860 C C . ILE A 1 100 ? 7.383 -2.453 -7.430 1.00 96.75 100 ILE A C 1
ATOM 862 O O . ILE A 1 100 ? 7.053 -2.225 -6.269 1.00 96.75 100 ILE A O 1
ATOM 866 N N . ASP A 1 101 ? 8.348 -3.318 -7.733 1.00 95.75 101 ASP A N 1
ATOM 867 C CA . ASP A 1 101 ? 9.127 -4.022 -6.716 1.00 95.75 101 ASP A CA 1
ATOM 868 C C . ASP A 1 101 ? 10.047 -3.068 -5.951 1.00 95.75 101 ASP A C 1
ATOM 870 O O . ASP A 1 101 ? 10.087 -3.126 -4.722 1.00 95.75 101 ASP A O 1
ATOM 874 N N . ASP A 1 102 ? 10.715 -2.161 -6.666 1.00 95.06 102 ASP A N 1
ATOM 875 C CA . ASP A 1 102 ? 11.584 -1.128 -6.100 1.00 95.06 102 ASP A CA 1
ATOM 876 C C . ASP A 1 102 ? 10.768 -0.173 -5.208 1.00 95.06 102 ASP A C 1
ATOM 878 O O . ASP A 1 102 ? 11.179 0.164 -4.097 1.00 95.06 102 ASP A O 1
ATOM 882 N N . LEU A 1 103 ? 9.556 0.196 -5.639 1.00 96.62 103 LEU A N 1
ATOM 883 C CA . LEU A 1 103 ? 8.625 0.987 -4.836 1.00 96.62 103 LEU A CA 1
ATOM 884 C C . LEU A 1 103 ? 8.185 0.246 -3.567 1.00 96.62 103 LEU A C 1
ATOM 886 O O . LEU A 1 103 ? 8.142 0.844 -2.492 1.00 96.62 103 LEU A O 1
ATOM 890 N N . LYS A 1 104 ? 7.853 -1.048 -3.664 1.00 96.25 104 LYS A N 1
ATOM 891 C CA . LYS A 1 104 ? 7.504 -1.859 -2.487 1.00 96.25 104 LYS A CA 1
ATOM 892 C C . LYS A 1 104 ? 8.675 -1.897 -1.504 1.00 96.25 104 LYS A C 1
ATOM 894 O O . LYS A 1 104 ? 8.453 -1.739 -0.308 1.00 96.25 104 LYS A O 1
ATOM 899 N N . GLU A 1 105 ? 9.909 -2.035 -1.986 1.00 94.31 105 GLU A N 1
ATOM 900 C CA . GLU A 1 105 ? 11.115 -1.976 -1.149 1.00 94.31 105 GLU A CA 1
ATOM 901 C C . GLU A 1 105 ? 11.298 -0.614 -0.480 1.00 94.31 105 GLU A C 1
ATOM 903 O O . GLU A 1 105 ? 11.555 -0.563 0.724 1.00 94.31 105 GLU A O 1
ATOM 908 N N . TYR A 1 106 ? 11.091 0.481 -1.212 1.00 95.00 106 TYR A N 1
ATOM 909 C CA . TYR A 1 106 ? 11.090 1.826 -0.642 1.00 95.00 106 TYR A CA 1
ATOM 910 C C . TYR A 1 106 ? 10.057 1.968 0.486 1.00 95.00 106 TYR A C 1
ATOM 912 O O . TYR A 1 106 ? 10.404 2.361 1.600 1.00 95.00 106 TYR A O 1
ATOM 920 N N . LEU A 1 107 ? 8.805 1.568 0.238 1.00 95.81 107 LEU A N 1
ATOM 921 C CA . LEU A 1 107 ? 7.727 1.630 1.230 1.00 95.81 107 LEU A CA 1
ATOM 922 C C . LEU A 1 107 ? 8.037 0.792 2.475 1.00 95.81 107 LEU A C 1
ATOM 924 O O . LEU A 1 107 ? 7.789 1.252 3.585 1.00 95.81 107 LEU A O 1
ATOM 928 N N . ILE A 1 108 ? 8.614 -0.404 2.315 1.00 94.00 108 ILE A N 1
ATOM 929 C CA . ILE A 1 108 ? 9.062 -1.238 3.443 1.00 94.00 108 ILE A CA 1
ATOM 930 C C . ILE A 1 108 ? 10.016 -0.447 4.344 1.00 94.00 108 ILE A C 1
ATOM 932 O O . ILE A 1 108 ? 9.858 -0.455 5.565 1.00 94.00 108 ILE A O 1
ATOM 936 N N . GLN A 1 109 ? 11.002 0.229 3.751 1.00 91.50 109 GLN A N 1
ATOM 937 C CA . GLN A 1 109 ? 11.987 1.002 4.506 1.00 91.50 109 GLN A CA 1
ATOM 938 C C . GLN A 1 109 ? 11.346 2.216 5.182 1.00 91.50 109 GLN A C 1
ATOM 940 O O . GLN A 1 109 ? 11.601 2.446 6.362 1.00 91.50 109 GLN A O 1
ATOM 945 N N . GLU A 1 110 ? 10.475 2.953 4.487 1.00 92.44 110 GLU A N 1
ATOM 946 C CA . GLU A 1 110 ? 9.755 4.085 5.084 1.00 92.44 110 GLU A CA 1
ATOM 947 C C . GLU A 1 110 ? 8.864 3.653 6.251 1.00 92.44 110 GLU A C 1
ATOM 949 O O . GLU A 1 110 ? 8.882 4.294 7.300 1.00 92.44 110 GLU A O 1
ATOM 954 N N . LEU A 1 111 ? 8.137 2.535 6.130 1.00 93.69 111 LEU A N 1
ATOM 955 C CA . LEU A 1 111 ? 7.274 2.068 7.215 1.00 93.69 111 LEU A CA 1
ATOM 956 C C . LEU A 1 111 ? 8.073 1.625 8.447 1.00 93.69 111 LEU A C 1
ATOM 958 O O . LEU A 1 111 ? 7.655 1.888 9.574 1.00 93.69 111 LEU A O 1
ATOM 962 N N . LYS A 1 112 ? 9.239 0.994 8.261 1.00 91.81 112 LYS A N 1
ATOM 963 C CA . LYS A 1 112 ? 10.109 0.582 9.377 1.00 91.81 112 LYS A CA 1
ATOM 964 C C . LYS A 1 112 ? 10.608 1.764 10.209 1.00 91.81 112 LYS A C 1
ATOM 966 O O . LYS A 1 112 ? 10.788 1.607 11.417 1.00 91.81 112 LYS A O 1
ATOM 971 N N . LYS A 1 113 ? 10.769 2.950 9.611 1.00 89.94 113 LYS A N 1
ATOM 972 C CA . LYS A 1 113 ? 11.211 4.161 10.327 1.00 89.94 113 LYS A CA 1
ATOM 973 C C . LYS A 1 113 ? 10.255 4.579 11.448 1.00 89.94 113 LYS A C 1
ATOM 975 O O . LYS A 1 113 ? 10.698 5.220 12.391 1.00 89.94 113 LYS A O 1
ATOM 980 N N . TYR A 1 114 ? 8.976 4.193 11.395 1.00 88.56 114 TYR A N 1
ATOM 981 C CA . TYR A 1 114 ? 8.009 4.505 12.457 1.00 88.56 114 TYR A CA 1
ATOM 982 C C . TYR A 1 114 ? 8.162 3.649 13.725 1.00 88.56 114 TYR A C 1
ATOM 984 O O . TYR A 1 114 ? 7.496 3.929 14.720 1.00 88.56 114 TYR A O 1
ATOM 992 N N . PHE A 1 115 ? 9.000 2.608 13.707 1.00 86.25 115 PHE A N 1
ATOM 993 C CA . PHE A 1 115 ? 9.077 1.615 14.785 1.00 86.25 115 PHE A CA 1
ATOM 994 C C . PHE A 1 115 ? 10.452 1.538 15.475 1.00 86.25 115 PHE A C 1
ATOM 996 O O . PHE A 1 115 ? 10.716 0.553 16.161 1.00 86.25 115 PHE A O 1
ATOM 1003 N N . ASP A 1 116 ? 11.318 2.550 15.310 1.00 75.38 116 ASP A N 1
ATOM 1004 C CA . ASP A 1 116 ? 12.673 2.621 15.901 1.00 75.38 116 ASP A CA 1
ATOM 1005 C C . ASP A 1 116 ? 13.488 1.321 15.730 1.00 75.38 116 ASP A C 1
ATOM 1007 O O . ASP A 1 116 ? 14.181 0.845 16.639 1.00 75.38 116 ASP A O 1
ATOM 1011 N N . VAL A 1 117 ? 13.381 0.709 14.548 1.00 75.81 117 VAL A N 1
ATOM 1012 C CA . VAL A 1 117 ? 14.027 -0.570 14.242 1.00 75.81 117 VAL A CA 1
ATOM 1013 C C . VAL A 1 117 ? 15.546 -0.382 14.250 1.00 75.81 117 VAL A C 1
ATOM 1015 O O . VAL A 1 117 ? 16.102 0.345 13.433 1.00 75.81 117 VAL A O 1
ATOM 1018 N N . LYS A 1 118 ? 16.235 -1.053 15.180 1.00 67.50 118 LYS A N 1
ATOM 1019 C CA . LYS A 1 118 ? 17.703 -0.971 15.330 1.00 67.50 118 LYS A CA 1
ATOM 1020 C C . LYS A 1 118 ? 18.474 -1.816 14.314 1.00 67.50 118 LYS A C 1
ATOM 1022 O O . LYS A 1 118 ? 19.687 -1.669 14.200 1.00 67.50 118 LYS A O 1
ATOM 1027 N N . ASN A 1 119 ? 17.793 -2.746 13.647 1.00 74.06 119 ASN A N 1
ATOM 1028 C CA . ASN A 1 119 ? 18.390 -3.695 12.719 1.00 74.06 119 ASN A CA 1
ATOM 1029 C C . ASN A 1 119 ? 17.674 -3.639 11.366 1.00 74.06 119 ASN A C 1
ATOM 1031 O O . ASN A 1 119 ? 16.574 -4.170 11.228 1.00 74.06 119 ASN A O 1
ATOM 1035 N N . ASP A 1 120 ? 18.333 -3.068 10.359 1.00 69.94 120 ASP A N 1
ATOM 1036 C CA . ASP A 1 120 ? 17.816 -2.950 8.986 1.00 69.94 120 ASP A CA 1
ATOM 1037 C C . ASP A 1 120 ? 17.371 -4.296 8.376 1.00 69.94 120 ASP A C 1
ATOM 1039 O O . ASP A 1 120 ? 16.507 -4.324 7.494 1.00 69.94 120 ASP A O 1
ATOM 1043 N N . ASN A 1 121 ? 17.920 -5.418 8.860 1.00 77.69 121 ASN A N 1
ATOM 1044 C CA . ASN A 1 121 ? 17.605 -6.760 8.364 1.00 77.69 121 ASN A CA 1
ATOM 1045 C C . ASN A 1 121 ? 16.316 -7.358 8.950 1.00 77.69 121 ASN A C 1
ATOM 1047 O O . ASN A 1 121 ? 15.903 -8.437 8.524 1.00 77.69 121 ASN A O 1
ATOM 1051 N N . GLU A 1 122 ? 15.680 -6.720 9.935 1.00 85.50 122 GLU A N 1
ATOM 1052 C CA . GLU A 1 122 ? 14.425 -7.226 10.495 1.00 85.50 122 GLU A CA 1
ATOM 1053 C C . GLU A 1 122 ? 13.289 -7.081 9.475 1.00 85.50 122 GLU A C 1
ATOM 1055 O O . GLU A 1 122 ? 13.111 -6.008 8.903 1.00 85.50 122 GLU A O 1
ATOM 1060 N N . SER A 1 123 ? 12.517 -8.144 9.223 1.00 90.94 123 SER A N 1
ATOM 1061 C CA . SER A 1 123 ? 11.381 -8.089 8.288 1.00 90.94 123 SER A CA 1
ATOM 1062 C C . SER A 1 123 ? 10.291 -7.132 8.784 1.00 90.94 123 SER A C 1
ATOM 1064 O O . SER A 1 123 ? 10.037 -7.043 9.987 1.00 90.94 123 SER A O 1
ATOM 1066 N N . LEU A 1 124 ? 9.618 -6.426 7.873 1.00 92.62 124 LEU A N 1
ATOM 1067 C CA . LEU A 1 124 ? 8.476 -5.565 8.204 1.00 92.62 124 LEU A CA 1
ATOM 1068 C C . LEU A 1 124 ? 7.385 -6.361 8.927 1.00 92.62 124 LEU A C 1
ATOM 1070 O O . LEU A 1 124 ? 6.813 -5.882 9.902 1.00 92.62 124 LEU A O 1
ATOM 1074 N N . SER A 1 125 ? 7.150 -7.592 8.481 1.00 92.81 125 SER A N 1
ATOM 1075 C CA . SER A 1 125 ? 6.222 -8.544 9.094 1.00 92.81 125 SER A CA 1
ATOM 1076 C C . SER A 1 125 ? 6.497 -8.720 10.597 1.00 92.81 125 SER A C 1
ATOM 1078 O O . SER A 1 125 ? 5.600 -8.554 11.427 1.00 92.81 125 SER A O 1
ATOM 1080 N N . SER A 1 126 ? 7.760 -8.966 10.966 1.00 90.94 126 SER A N 1
ATOM 1081 C CA . SER A 1 126 ? 8.196 -9.085 12.365 1.00 90.94 126 SER A CA 1
ATOM 1082 C C . SER A 1 126 ? 8.026 -7.782 13.142 1.00 90.94 126 SER A C 1
ATOM 1084 O O . SER A 1 126 ? 7.515 -7.807 14.263 1.00 90.94 126 SER A O 1
ATOM 1086 N N . VAL A 1 127 ? 8.407 -6.651 12.540 1.00 92.62 127 VAL A N 1
ATOM 1087 C CA . VAL A 1 127 ? 8.310 -5.320 13.160 1.00 92.62 127 VAL A CA 1
ATOM 1088 C C . VAL A 1 127 ? 6.858 -4.991 13.514 1.00 92.62 127 VAL A C 1
ATOM 1090 O O . VAL A 1 127 ? 6.569 -4.618 14.653 1.00 92.62 127 VAL A O 1
ATOM 1093 N N . LEU A 1 128 ? 5.928 -5.195 12.576 1.00 93.62 128 LEU A N 1
ATOM 1094 C CA . LEU A 1 128 ? 4.499 -4.949 12.780 1.00 93.62 128 LEU A CA 1
ATOM 1095 C C . LEU A 1 128 ? 3.911 -5.869 13.858 1.00 93.62 128 LEU A C 1
ATOM 1097 O O . LEU A 1 128 ? 3.200 -5.403 14.752 1.00 93.62 128 LEU A O 1
ATOM 1101 N N . LEU A 1 129 ? 4.242 -7.164 13.821 1.00 92.12 129 LEU A N 1
ATOM 1102 C CA . LEU A 1 129 ? 3.791 -8.128 14.827 1.00 92.12 129 LEU A CA 1
ATOM 1103 C C . LEU A 1 129 ? 4.324 -7.796 16.224 1.00 92.12 129 LEU A C 1
ATOM 1105 O O . LEU A 1 129 ? 3.588 -7.892 17.208 1.00 92.12 129 LEU A O 1
ATOM 1109 N N . ASN A 1 130 ? 5.594 -7.403 16.330 1.00 90.88 130 ASN A N 1
ATOM 1110 C CA . ASN A 1 130 ? 6.194 -6.991 17.593 1.00 90.88 130 ASN A CA 1
ATOM 1111 C C . ASN A 1 130 ? 5.530 -5.715 18.127 1.00 90.88 130 ASN A C 1
ATOM 1113 O O . ASN A 1 130 ? 5.163 -5.652 19.301 1.00 90.88 130 ASN A O 1
ATOM 1117 N N . TRP A 1 131 ? 5.292 -4.728 17.260 1.00 91.38 131 TRP A N 1
ATOM 1118 C CA . TRP A 1 131 ? 4.553 -3.522 17.624 1.00 91.38 131 TRP A CA 1
ATOM 1119 C C . TRP A 1 131 ? 3.157 -3.850 18.166 1.00 91.38 131 TRP A C 1
ATOM 1121 O O . TRP A 1 131 ? 2.812 -3.382 19.253 1.00 91.38 131 TRP A O 1
ATOM 1131 N N . TYR A 1 132 ? 2.398 -4.715 17.483 1.00 90.69 132 TYR A N 1
ATOM 1132 C CA . TYR A 1 132 ? 1.073 -5.148 17.935 1.00 90.69 132 TYR A CA 1
ATOM 1133 C C . TYR A 1 132 ? 1.117 -5.869 19.292 1.00 90.69 132 TYR A C 1
ATOM 1135 O O . TYR A 1 132 ? 0.302 -5.589 20.175 1.00 90.69 132 TYR A O 1
ATOM 1143 N N . LYS A 1 133 ? 2.094 -6.761 19.507 1.00 89.69 133 LYS A N 1
ATOM 1144 C CA . LYS A 1 133 ? 2.283 -7.461 20.792 1.00 89.69 133 LYS A CA 1
ATOM 1145 C C . LYS A 1 133 ? 2.573 -6.494 21.944 1.00 89.69 133 LYS A C 1
ATOM 1147 O O . LYS A 1 133 ? 2.045 -6.697 23.035 1.00 89.69 133 LYS A O 1
ATOM 1152 N N . ASN A 1 134 ? 3.332 -5.430 21.674 1.00 88.81 134 ASN A N 1
ATOM 1153 C CA . ASN A 1 134 ? 3.699 -4.378 22.629 1.00 88.81 134 ASN A CA 1
ATOM 1154 C C . ASN A 1 134 ? 2.612 -3.295 22.813 1.00 88.81 134 ASN A C 1
ATOM 1156 O O . ASN A 1 134 ? 2.815 -2.304 23.529 1.00 88.81 134 ASN A O 1
ATOM 1160 N N . LEU A 1 135 ? 1.449 -3.426 22.167 1.00 87.06 135 LEU A N 1
ATOM 1161 C CA . LEU A 1 135 ? 0.276 -2.628 22.523 1.00 87.06 135 LEU A CA 1
ATOM 1162 C C . LEU A 1 135 ? -0.252 -3.078 23.890 1.00 87.06 135 LEU A C 1
ATOM 1164 O O . LEU A 1 135 ? -0.293 -4.269 24.193 1.00 87.06 135 LEU A O 1
ATOM 1168 N N . ASN A 1 136 ? -0.665 -2.118 24.719 1.00 84.00 136 ASN A N 1
ATOM 1169 C CA . ASN A 1 136 ? -1.322 -2.439 25.982 1.00 84.00 136 ASN A CA 1
ATOM 1170 C C . ASN A 1 136 ? -2.711 -3.047 25.712 1.00 84.00 136 ASN A C 1
ATOM 1172 O O . ASN A 1 136 ? -3.299 -2.857 24.645 1.00 84.00 136 ASN A O 1
ATOM 1176 N N . GLU A 1 137 ? -3.252 -3.766 26.693 1.00 81.81 137 GLU A N 1
ATOM 1177 C CA . GLU A 1 137 ? -4.546 -4.444 26.542 1.00 81.81 137 GLU A CA 1
ATOM 1178 C C . GLU A 1 137 ? -5.694 -3.471 26.241 1.00 81.81 137 GLU A C 1
ATOM 1180 O O . GLU A 1 137 ? -6.607 -3.807 25.494 1.00 81.81 137 GLU A O 1
ATOM 1185 N N . ILE A 1 138 ? -5.615 -2.233 26.739 1.00 79.50 138 ILE A N 1
ATOM 1186 C CA . ILE A 1 138 ? -6.616 -1.197 26.458 1.00 79.50 138 ILE A CA 1
ATOM 1187 C C . ILE A 1 138 ? -6.618 -0.818 24.974 1.00 79.50 138 ILE A C 1
ATOM 1189 O O . ILE A 1 138 ? -7.687 -0.766 24.377 1.00 79.50 138 ILE A O 1
ATOM 1193 N N . ASN A 1 139 ? -5.453 -0.617 24.352 1.00 82.06 139 ASN A N 1
ATOM 1194 C CA . ASN A 1 139 ? -5.374 -0.320 22.922 1.00 82.06 139 ASN A CA 1
ATOM 1195 C C . ASN A 1 139 ? -5.872 -1.484 22.069 1.00 82.06 139 ASN A C 1
ATOM 1197 O O . ASN A 1 139 ? -6.539 -1.262 21.070 1.00 82.06 139 ASN A O 1
ATOM 1201 N N . LYS A 1 140 ? -5.600 -2.732 22.463 1.00 83.56 140 LYS A N 1
ATOM 1202 C CA . LYS A 1 140 ? -6.105 -3.903 21.724 1.00 83.56 140 LYS A CA 1
ATOM 1203 C C . LYS A 1 140 ? -7.635 -4.012 21.754 1.00 83.56 140 LYS A C 1
ATOM 1205 O O . LYS A 1 140 ? -8.212 -4.621 20.857 1.00 83.56 140 LYS A O 1
ATOM 1210 N N . LYS A 1 141 ? -8.269 -3.445 22.782 1.00 85.19 141 LYS A N 1
ATOM 1211 C CA . LYS A 1 141 ? -9.723 -3.430 23.008 1.00 85.19 141 LYS A CA 1
ATOM 1212 C C . LYS A 1 141 ? -10.393 -2.134 22.535 1.00 85.19 141 LYS A C 1
ATOM 1214 O O . LYS A 1 141 ? -11.618 -2.029 22.571 1.00 85.19 141 LYS A O 1
ATOM 1219 N N . TYR A 1 142 ? -9.614 -1.137 22.123 1.00 86.44 142 TYR A N 1
ATOM 1220 C CA . TYR A 1 142 ? -10.139 0.160 21.718 1.00 86.44 142 TYR A CA 1
ATOM 1221 C C . TYR A 1 142 ? -10.756 0.092 20.313 1.00 86.44 142 TYR A C 1
ATOM 1223 O O . TYR A 1 142 ? -10.207 -0.555 19.422 1.00 86.44 142 TYR A O 1
ATOM 1231 N N . VAL A 1 143 ? -11.888 0.767 20.113 1.00 87.06 143 VAL A N 1
ATOM 1232 C CA . VAL A 1 143 ? -12.539 0.915 18.805 1.00 87.06 143 VAL A CA 1
ATOM 1233 C C . VAL A 1 143 ? -12.011 2.188 18.149 1.00 87.06 143 VAL A C 1
ATOM 1235 O O . VAL A 1 143 ? -12.395 3.298 18.517 1.00 87.06 143 VAL A O 1
ATOM 1238 N N . TYR A 1 144 ? -11.083 2.025 17.208 1.00 87.56 144 TYR A N 1
ATOM 1239 C CA . TYR A 1 144 ? -10.492 3.126 16.445 1.00 87.56 144 TYR A CA 1
ATOM 1240 C C . TYR A 1 144 ? -11.356 3.513 15.241 1.00 87.56 144 TYR A C 1
ATOM 1242 O O . TYR A 1 144 ? -12.412 2.925 14.997 1.00 87.56 144 TYR A O 1
ATOM 1250 N N . LYS A 1 145 ? -10.878 4.469 14.436 1.00 87.50 145 LYS A N 1
ATOM 1251 C CA . LYS A 1 145 ? -11.404 4.685 13.081 1.00 87.50 145 LYS A CA 1
ATOM 1252 C C . LYS A 1 145 ? -11.378 3.386 12.263 1.00 87.50 145 LYS A C 1
ATOM 1254 O O . LYS A 1 145 ? -10.502 2.542 12.447 1.00 87.50 145 LYS A O 1
ATOM 1259 N N . ASP A 1 146 ? -12.304 3.262 11.313 1.00 88.50 146 ASP A N 1
ATOM 1260 C CA . ASP A 1 146 ? -12.489 2.055 10.488 1.00 88.50 146 ASP A CA 1
ATOM 1261 C C . ASP A 1 146 ? -11.180 1.548 9.850 1.00 88.50 146 ASP A C 1
ATOM 1263 O O . ASP A 1 146 ? -10.809 0.386 10.020 1.00 88.50 146 ASP A O 1
ATOM 1267 N N . ILE A 1 147 ? -10.418 2.432 9.196 1.00 91.88 147 ILE A N 1
ATOM 1268 C CA . ILE A 1 147 ? -9.137 2.069 8.565 1.00 91.88 147 ILE A CA 1
ATOM 1269 C C . ILE A 1 147 ? -8.119 1.592 9.614 1.00 91.88 147 ILE A C 1
ATOM 1271 O O . ILE A 1 147 ? -7.453 0.578 9.406 1.00 91.88 147 ILE A O 1
ATOM 1275 N N . THR A 1 148 ? -8.030 2.263 10.764 1.00 93.50 148 THR A N 1
ATOM 1276 C CA . THR A 1 148 ? -7.133 1.882 11.866 1.00 93.50 148 THR A CA 1
ATOM 1277 C C . THR A 1 148 ? -7.484 0.502 12.417 1.00 93.50 148 THR A C 1
ATOM 1279 O O . THR A 1 148 ? -6.598 -0.340 12.561 1.00 93.50 148 THR A O 1
ATOM 1282 N N . ASN A 1 149 ? -8.772 0.209 12.633 1.00 90.81 149 ASN A N 1
ATOM 1283 C CA . ASN A 1 149 ? -9.223 -1.125 13.045 1.00 90.81 149 ASN A CA 1
ATOM 1284 C C . ASN A 1 149 ? -8.873 -2.191 12.000 1.00 90.81 149 ASN A C 1
ATOM 1286 O O . ASN A 1 149 ? -8.387 -3.263 12.364 1.00 90.81 149 ASN A O 1
ATOM 1290 N N . LYS A 1 150 ? -9.069 -1.902 10.705 1.00 93.56 150 LYS A N 1
ATOM 1291 C CA . LYS A 1 150 ? -8.705 -2.816 9.610 1.00 93.56 150 LYS A CA 1
ATOM 1292 C C . LYS A 1 150 ? -7.204 -3.099 9.579 1.00 93.56 150 LYS A C 1
ATOM 1294 O O . LYS A 1 150 ? -6.820 -4.260 9.461 1.00 93.56 150 LYS A O 1
ATOM 1299 N N . VAL A 1 151 ? -6.359 -2.078 9.744 1.00 95.00 151 VAL A N 1
ATOM 1300 C CA . VAL A 1 151 ? -4.897 -2.244 9.797 1.00 95.00 151 VAL A CA 1
ATOM 1301 C C . VAL A 1 151 ? -4.468 -3.037 11.030 1.00 95.00 151 VAL A C 1
ATOM 1303 O O . VAL A 1 151 ? -3.686 -3.975 10.902 1.00 95.00 151 VAL A O 1
ATOM 1306 N N . ILE A 1 152 ? -5.005 -2.735 12.216 1.00 92.94 152 ILE A N 1
ATOM 1307 C CA . ILE A 1 152 ? -4.692 -3.487 13.443 1.00 92.94 152 ILE A CA 1
ATOM 1308 C C . ILE A 1 152 ? -5.119 -4.950 13.309 1.00 92.94 152 ILE A C 1
ATOM 1310 O O . ILE A 1 152 ? -4.355 -5.846 13.671 1.00 92.94 152 ILE A O 1
ATOM 1314 N N . LYS A 1 153 ? -6.320 -5.205 12.774 1.00 92.69 153 LYS A N 1
ATOM 1315 C CA . LYS A 1 153 ? -6.812 -6.562 12.518 1.00 92.69 153 LYS A CA 1
ATOM 1316 C C . LYS A 1 153 ? -5.896 -7.300 11.546 1.00 92.69 153 LYS A C 1
ATOM 1318 O O . LYS A 1 153 ? -5.496 -8.422 11.834 1.00 92.69 153 LYS A O 1
ATOM 1323 N N . PHE A 1 154 ? -5.514 -6.650 10.451 1.00 95.06 154 PHE A N 1
ATOM 1324 C CA . PHE A 1 154 ? -4.584 -7.215 9.482 1.00 95.06 154 PHE A CA 1
ATOM 1325 C C . PHE A 1 154 ? -3.234 -7.577 10.116 1.00 95.06 154 PHE A C 1
ATOM 1327 O O . PHE A 1 154 ? -2.748 -8.682 9.909 1.00 95.06 154 PHE A O 1
ATOM 1334 N N . ILE A 1 155 ? -2.655 -6.694 10.937 1.00 94.06 155 ILE A N 1
ATOM 1335 C CA . ILE A 1 155 ? -1.390 -6.971 11.633 1.00 94.06 155 ILE A CA 1
ATOM 1336 C C . ILE A 1 155 ? -1.548 -8.136 12.620 1.00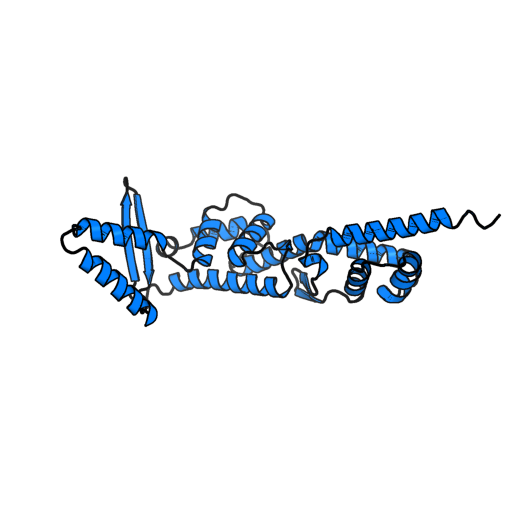 94.06 155 ILE A C 1
ATOM 1338 O O . ILE A 1 155 ? -0.656 -8.972 12.730 1.00 94.06 155 ILE A O 1
ATOM 1342 N N . LYS A 1 156 ? -2.677 -8.216 13.332 1.00 92.06 156 LYS A N 1
ATOM 1343 C CA . LYS A 1 156 ? -2.975 -9.315 14.263 1.00 92.06 156 LYS A CA 1
ATOM 1344 C C . LYS A 1 156 ? -3.049 -10.672 13.556 1.00 92.06 156 LYS A C 1
ATOM 1346 O O . LYS A 1 156 ? -2.610 -11.669 14.121 1.00 92.06 156 LYS A O 1
ATOM 1351 N N . GLU A 1 157 ? -3.639 -10.702 12.365 1.00 92.75 157 GLU A N 1
ATOM 1352 C CA . GLU A 1 157 ? -3.876 -11.907 11.556 1.00 92.75 157 GLU A CA 1
ATOM 1353 C C . GLU A 1 157 ? -2.727 -12.199 10.573 1.00 92.75 157 GLU A C 1
ATOM 1355 O O . GLU A 1 157 ? -2.844 -13.087 9.734 1.00 92.75 157 GLU A O 1
ATOM 1360 N N . LEU A 1 158 ? -1.620 -11.457 10.667 1.00 92.50 158 LEU A N 1
ATOM 1361 C CA . LEU A 1 158 ? -0.502 -11.548 9.737 1.00 92.50 158 LEU A CA 1
ATOM 1362 C C . LEU A 1 158 ? 0.191 -12.915 9.836 1.00 92.50 158 LEU A C 1
ATOM 1364 O O . LEU A 1 158 ? 0.715 -13.295 10.884 1.00 92.50 158 LEU A O 1
ATOM 1368 N N . ASP A 1 159 ? 0.198 -13.636 8.716 1.00 87.56 159 ASP A N 1
ATOM 1369 C CA . ASP A 1 159 ? 0.634 -15.031 8.590 1.00 87.56 159 ASP A CA 1
ATOM 1370 C C . ASP A 1 159 ? 1.783 -15.236 7.586 1.00 87.56 159 ASP A C 1
ATOM 1372 O O . ASP A 1 159 ? 2.329 -16.333 7.468 1.00 87.56 159 ASP A O 1
ATOM 1376 N N . THR A 1 160 ? 2.171 -14.180 6.870 1.00 88.44 160 THR A N 1
ATOM 1377 C CA . THR A 1 160 ? 3.206 -14.201 5.830 1.00 88.44 160 THR A CA 1
ATOM 1378 C C . THR A 1 160 ? 4.484 -13.507 6.297 1.00 88.44 160 THR A C 1
ATOM 1380 O O . THR A 1 160 ? 4.442 -12.535 7.046 1.00 88.44 160 THR A O 1
ATOM 1383 N N . PHE A 1 161 ? 5.635 -13.987 5.822 1.00 85.19 161 PHE A N 1
ATOM 1384 C CA . PHE A 1 161 ? 6.938 -13.327 5.997 1.00 85.19 161 PHE A CA 1
ATOM 1385 C C . PHE A 1 161 ? 7.386 -12.575 4.733 1.00 85.19 161 PHE A C 1
ATOM 1387 O O . PH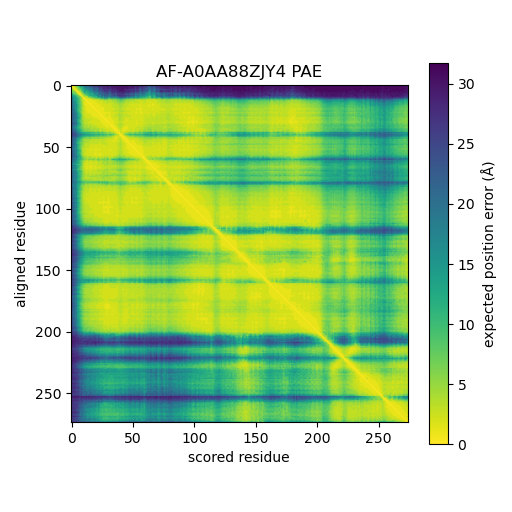E A 1 161 ? 8.517 -12.096 4.653 1.00 85.19 161 PHE A O 1
ATOM 1394 N N . ASN A 1 162 ? 6.523 -12.496 3.713 1.00 92.94 162 ASN A N 1
ATOM 1395 C CA . ASN A 1 162 ? 6.806 -11.761 2.488 1.00 92.94 162 ASN A CA 1
ATOM 1396 C C . ASN A 1 162 ? 6.437 -10.281 2.655 1.00 92.94 162 ASN A C 1
ATOM 1398 O O . ASN A 1 162 ? 5.292 -9.880 2.448 1.00 92.94 162 ASN A O 1
ATOM 1402 N N . ASP A 1 163 ? 7.428 -9.449 2.968 1.00 94.56 163 ASP A N 1
ATOM 1403 C CA . ASP A 1 163 ? 7.214 -8.018 3.209 1.00 94.56 163 ASP A CA 1
ATOM 1404 C C . ASP A 1 163 ? 6.596 -7.271 2.008 1.00 94.56 163 ASP A C 1
ATOM 1406 O O . ASP A 1 163 ? 5.824 -6.330 2.199 1.00 94.56 163 ASP A O 1
ATOM 1410 N N . LYS A 1 164 ? 6.870 -7.698 0.764 1.00 95.50 164 LYS A N 1
ATOM 1411 C CA . LYS A 1 164 ? 6.265 -7.088 -0.438 1.00 95.50 164 LYS A CA 1
ATOM 1412 C C . LYS A 1 164 ? 4.764 -7.372 -0.517 1.00 95.50 164 LYS A C 1
ATOM 1414 O O . LYS A 1 164 ? 3.984 -6.514 -0.940 1.00 95.50 164 LYS A O 1
ATOM 1419 N N . GLU A 1 165 ? 4.351 -8.562 -0.095 1.00 95.69 165 GLU A N 1
ATOM 1420 C CA . GLU A 1 165 ? 2.940 -8.929 0.013 1.00 95.69 165 GLU A CA 1
ATOM 1421 C C . GLU A 1 165 ? 2.257 -8.152 1.142 1.00 95.69 165 GLU A C 1
ATOM 1423 O O . GLU A 1 165 ? 1.179 -7.594 0.931 1.00 95.69 165 GLU A O 1
ATOM 1428 N N . VAL A 1 166 ? 2.912 -8.039 2.304 1.00 96.50 166 VAL A N 1
ATOM 1429 C CA . VAL A 1 166 ? 2.421 -7.241 3.438 1.00 96.50 166 VAL A CA 1
ATOM 1430 C C . VAL A 1 166 ? 2.171 -5.794 3.022 1.00 96.50 166 VAL A C 1
ATOM 1432 O O . VAL A 1 166 ? 1.085 -5.272 3.271 1.00 96.50 166 VAL A O 1
ATOM 1435 N N . ILE A 1 167 ? 3.121 -5.164 2.323 1.00 97.19 167 ILE A N 1
ATOM 1436 C CA . ILE A 1 167 ? 2.942 -3.805 1.795 1.00 97.19 167 ILE A CA 1
ATOM 1437 C C . ILE A 1 167 ? 1.791 -3.726 0.797 1.00 97.19 167 ILE A C 1
ATOM 14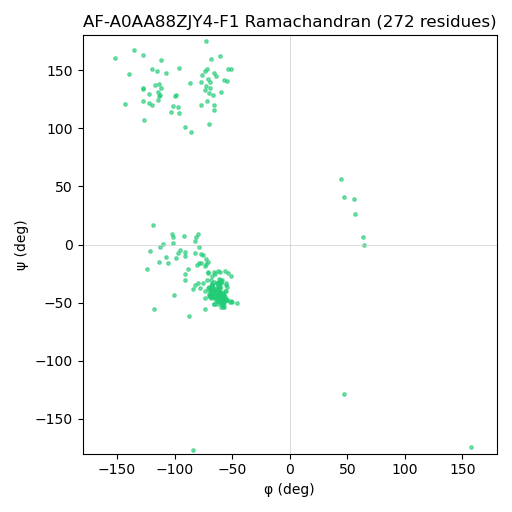39 O O . ILE A 1 167 ? 1.001 -2.792 0.876 1.00 97.19 167 ILE A O 1
ATOM 1443 N N . SER A 1 168 ? 1.650 -4.698 -0.105 1.00 96.88 168 SER A N 1
ATOM 1444 C CA . SER A 1 168 ? 0.559 -4.691 -1.091 1.00 96.88 168 SER A CA 1
ATOM 1445 C C . SER A 1 168 ? -0.817 -4.770 -0.412 1.00 96.88 168 SER A C 1
ATOM 1447 O O . SER A 1 168 ? -1.734 -4.032 -0.771 1.00 96.88 168 SER A O 1
ATOM 1449 N N . ARG A 1 169 ? -0.953 -5.607 0.627 1.00 96.56 169 ARG A N 1
ATOM 1450 C CA . ARG A 1 169 ? -2.187 -5.719 1.420 1.00 96.56 169 ARG A CA 1
ATOM 1451 C C . ARG A 1 169 ? -2.451 -4.455 2.247 1.00 96.56 169 ARG A C 1
ATOM 1453 O O . ARG A 1 169 ? -3.579 -3.968 2.252 1.00 96.56 169 ARG A O 1
ATOM 1460 N N . LEU A 1 170 ? -1.429 -3.883 2.891 1.00 96.94 170 LEU A N 1
ATOM 1461 C CA . LEU A 1 170 ? -1.552 -2.613 3.622 1.00 96.94 170 LEU A CA 1
ATOM 1462 C C . LEU A 1 170 ? -1.956 -1.460 2.702 1.00 96.94 170 LEU A C 1
ATOM 1464 O O . LEU A 1 170 ? -2.850 -0.690 3.046 1.00 96.94 170 LEU A O 1
ATOM 1468 N N . ALA A 1 171 ? -1.327 -1.359 1.531 1.00 96.88 171 ALA A N 1
ATOM 1469 C CA . ALA A 1 171 ? -1.654 -0.379 0.504 1.00 96.88 171 ALA A CA 1
ATOM 1470 C C . ALA A 1 171 ? -3.134 -0.446 0.129 1.00 96.88 171 ALA A C 1
ATOM 1472 O O . ALA A 1 171 ? -3.816 0.581 0.158 1.00 96.88 171 ALA A O 1
ATOM 1473 N N . PHE A 1 172 ? -3.649 -1.649 -0.125 1.00 96.88 172 PHE A N 1
ATOM 1474 C CA . PHE A 1 172 ? -5.061 -1.845 -0.424 1.00 96.88 172 PHE A CA 1
ATOM 1475 C C . PHE A 1 172 ? -5.967 -1.474 0.759 1.00 96.88 172 PHE A C 1
ATOM 1477 O O . PHE A 1 172 ? -6.936 -0.751 0.573 1.00 96.88 172 PHE A O 1
ATOM 1484 N N . ILE A 1 173 ? -5.642 -1.889 1.987 1.00 96.44 173 ILE A N 1
ATOM 1485 C CA . ILE A 1 173 ? -6.454 -1.567 3.176 1.00 96.44 173 ILE A CA 1
ATOM 1486 C C . ILE A 1 173 ? -6.548 -0.053 3.410 1.00 96.44 173 ILE A C 1
ATOM 1488 O O . ILE A 1 173 ? -7.610 0.450 3.771 1.00 96.44 173 ILE A O 1
ATOM 1492 N N . ILE A 1 174 ? -5.442 0.667 3.218 1.00 96.06 174 ILE A N 1
ATOM 1493 C CA . ILE A 1 174 ? -5.342 2.097 3.533 1.00 96.06 174 ILE A CA 1
ATOM 1494 C C . ILE A 1 174 ? -5.879 2.973 2.399 1.00 96.06 174 ILE A C 1
ATOM 1496 O O . ILE A 1 174 ? -6.500 4.000 2.662 1.00 96.06 174 ILE A O 1
ATOM 1500 N N . THR A 1 175 ? -5.634 2.597 1.142 1.00 94.69 175 THR A N 1
ATOM 1501 C CA . THR A 1 175 ? -5.964 3.436 -0.027 1.00 94.69 175 THR A CA 1
ATOM 1502 C C . THR A 1 175 ? -7.148 2.924 -0.843 1.00 94.69 175 THR A C 1
ATOM 1504 O O . THR A 1 175 ? -7.633 3.641 -1.716 1.00 94.69 175 THR A O 1
ATOM 1507 N N . ASN A 1 176 ? -7.616 1.703 -0.569 1.00 95.19 176 ASN A N 1
ATOM 1508 C CA . ASN A 1 176 ? -8.619 0.977 -1.352 1.00 95.19 176 ASN A CA 1
ATOM 1509 C C . ASN A 1 176 ? -8.233 0.799 -2.837 1.00 95.19 176 ASN A C 1
ATOM 1511 O O . ASN A 1 176 ? -9.097 0.688 -3.705 1.00 95.19 176 ASN A O 1
ATOM 1515 N N . LEU A 1 177 ? -6.928 0.801 -3.131 1.00 96.44 177 LEU A N 1
ATOM 1516 C CA . LEU A 1 177 ? -6.347 0.652 -4.464 1.00 96.44 177 LEU A CA 1
ATOM 1517 C C . LEU A 1 177 ? -5.103 -0.237 -4.404 1.00 96.44 177 LEU A C 1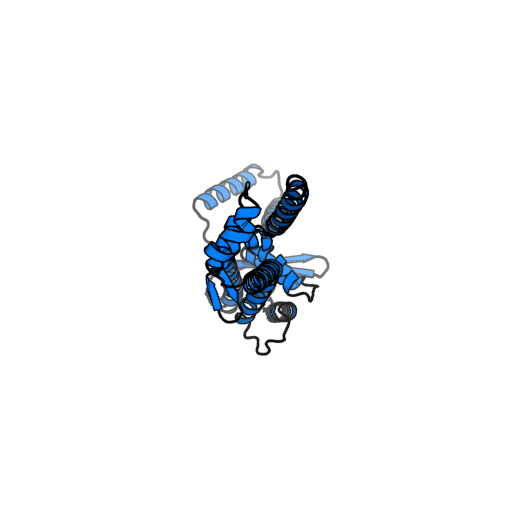
ATOM 1519 O O . LEU A 1 177 ? -4.344 -0.196 -3.434 1.00 96.44 177 LEU A O 1
ATOM 1523 N N . ASN A 1 178 ? -4.872 -1.009 -5.466 1.00 96.88 178 ASN A N 1
ATOM 1524 C CA . ASN A 1 178 ? -3.629 -1.760 -5.627 1.00 96.88 178 ASN A CA 1
ATOM 1525 C C . ASN A 1 178 ? -2.478 -0.810 -5.980 1.00 96.88 178 ASN A C 1
ATOM 1527 O O . ASN A 1 178 ? -2.688 0.195 -6.661 1.00 96.88 178 ASN A O 1
ATOM 1531 N N . ILE A 1 179 ? -1.256 -1.153 -5.566 1.00 97.19 179 ILE A N 1
ATOM 1532 C CA . ILE A 1 179 ? -0.051 -0.341 -5.820 1.00 97.19 179 ILE A CA 1
ATOM 1533 C C . ILE A 1 179 ? 0.181 -0.158 -7.326 1.00 97.19 179 ILE A C 1
ATOM 1535 O O . ILE A 1 179 ? 0.645 0.881 -7.785 1.00 97.19 179 ILE A O 1
ATOM 1539 N N . GLU A 1 180 ? -0.188 -1.159 -8.115 1.00 97.00 180 GLU A N 1
ATOM 1540 C CA . GLU A 1 180 ? -0.098 -1.178 -9.570 1.00 97.00 180 GLU A CA 1
ATOM 1541 C C . GLU A 1 180 ? -0.968 -0.093 -10.247 1.00 97.00 180 GLU A C 1
ATOM 1543 O O . GLU A 1 180 ? -0.658 0.326 -11.369 1.00 97.00 180 GLU A O 1
ATOM 1548 N N . ASP A 1 181 ? -2.005 0.396 -9.554 1.00 97.12 181 ASP A N 1
ATOM 1549 C CA . ASP A 1 181 ? -2.977 1.393 -10.030 1.00 97.12 181 ASP A CA 1
ATOM 1550 C C . ASP A 1 181 ? -2.722 2.815 -9.495 1.00 97.12 181 ASP A C 1
ATOM 1552 O O . ASP A 1 181 ? -3.486 3.745 -9.791 1.00 97.12 181 ASP A O 1
ATOM 1556 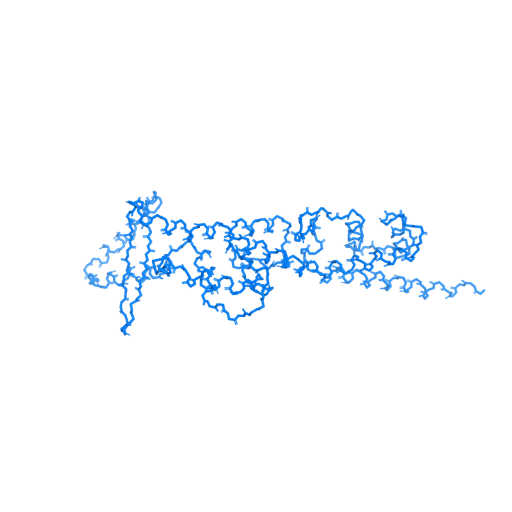N N . TRP A 1 182 ? -1.659 2.990 -8.707 1.00 97.50 182 TRP A N 1
ATOM 1557 C CA . TRP A 1 182 ? -1.296 4.257 -8.077 1.00 97.50 182 TRP A CA 1
ATOM 1558 C C . TRP A 1 182 ? -0.737 5.303 -9.054 1.00 97.50 182 TRP A C 1
ATOM 1560 O O . TRP A 1 182 ? -0.521 5.073 -10.243 1.00 97.50 182 TRP A O 1
ATOM 1570 N N . GLU A 1 183 ? -0.515 6.485 -8.490 1.00 96.00 183 GLU A N 1
ATOM 1571 C CA . GLU A 1 183 ? 0.210 7.621 -9.051 1.00 96.00 183 GLU A CA 1
ATOM 1572 C C . GLU A 1 183 ? 1.148 8.184 -7.968 1.00 96.00 183 GLU A C 1
ATOM 1574 O O . GLU A 1 183 ? 0.988 7.869 -6.787 1.00 96.00 183 GLU A O 1
ATOM 1579 N N . ASP A 1 184 ? 2.095 9.053 -8.329 1.00 96.00 184 ASP A N 1
ATOM 1580 C CA . ASP A 1 184 ? 3.142 9.526 -7.403 1.00 96.00 184 ASP A CA 1
ATOM 1581 C C . ASP A 1 184 ? 2.608 10.152 -6.109 1.00 96.00 184 ASP A C 1
ATOM 1583 O O . ASP A 1 184 ? 3.191 9.977 -5.039 1.00 96.00 184 ASP A O 1
ATOM 1587 N N . ASN A 1 185 ? 1.476 10.853 -6.179 1.00 95.12 185 ASN A N 1
ATOM 1588 C CA . ASN A 1 185 ? 0.861 11.463 -5.001 1.00 95.12 185 ASN A CA 1
ATOM 1589 C C . ASN A 1 185 ? 0.304 10.410 -4.031 1.00 95.12 185 ASN A C 1
ATOM 1591 O O . ASN A 1 185 ? 0.342 10.614 -2.819 1.00 95.12 185 ASN A O 1
ATOM 1595 N N . LYS A 1 186 ? -0.147 9.254 -4.539 1.00 96.19 186 LYS A N 1
ATOM 1596 C CA . LYS A 1 186 ? -0.713 8.181 -3.709 1.00 96.19 186 LYS A CA 1
ATOM 1597 C C . LYS A 1 186 ? 0.317 7.532 -2.797 1.00 96.19 186 LYS A C 1
ATOM 1599 O O . LYS A 1 186 ? -0.048 7.088 -1.714 1.00 96.19 186 LYS A O 1
ATOM 1604 N N . VAL A 1 187 ? 1.593 7.541 -3.183 1.00 96.38 187 VAL A N 1
ATOM 1605 C CA . VAL A 1 187 ? 2.693 7.100 -2.313 1.00 96.38 187 VAL A CA 1
ATOM 1606 C C . VAL A 1 187 ? 2.756 7.969 -1.055 1.00 96.38 187 VAL A C 1
ATOM 1608 O O . VAL A 1 187 ? 2.835 7.451 0.058 1.00 96.38 187 VAL A O 1
ATOM 1611 N N . ILE A 1 188 ? 2.656 9.290 -1.220 1.00 93.94 188 ILE A N 1
ATOM 1612 C CA . ILE A 1 188 ? 2.687 10.251 -0.109 1.00 93.94 188 ILE A CA 1
ATOM 1613 C C . ILE A 1 188 ? 1.415 10.129 0.739 1.00 93.94 188 ILE A C 1
ATOM 1615 O O . ILE A 1 188 ? 1.509 10.079 1.966 1.00 93.94 188 ILE A O 1
ATOM 1619 N N . ASP A 1 189 ? 0.243 10.021 0.101 1.00 95.50 189 ASP A N 1
ATOM 1620 C CA . ASP A 1 189 ? -1.037 9.798 0.789 1.00 95.50 189 ASP A CA 1
ATOM 1621 C C . ASP A 1 189 ? -0.980 8.543 1.673 1.00 95.50 189 ASP A C 1
ATOM 1623 O O . ASP A 1 189 ? -1.369 8.578 2.840 1.00 95.50 189 ASP A O 1
ATOM 1627 N N . PHE A 1 190 ? -0.457 7.436 1.137 1.00 97.44 190 PHE A N 1
ATOM 1628 C CA . PHE A 1 190 ? -0.311 6.179 1.864 1.00 97.44 190 PHE A CA 1
ATOM 1629 C C . PHE A 1 190 ? 0.580 6.325 3.102 1.00 97.44 190 PHE A C 1
ATOM 1631 O O . PHE A 1 190 ? 0.182 5.903 4.189 1.00 97.44 190 PHE A O 1
ATOM 1638 N N . LEU A 1 191 ? 1.757 6.943 2.960 1.00 96.00 191 LEU A N 1
ATOM 1639 C CA . LEU A 1 191 ? 2.689 7.142 4.075 1.00 96.00 191 LEU A CA 1
ATOM 1640 C C . LEU A 1 191 ? 2.095 8.048 5.161 1.00 96.00 191 LEU A C 1
ATOM 1642 O O . LEU A 1 191 ? 2.214 7.749 6.350 1.00 96.00 191 LEU A O 1
ATOM 1646 N N . ASN A 1 192 ? 1.409 9.123 4.766 1.00 95.75 192 ASN A N 1
ATOM 1647 C CA . ASN A 1 192 ? 0.737 10.019 5.706 1.00 95.75 192 ASN A CA 1
ATOM 1648 C C . ASN A 1 192 ? -0.397 9.308 6.451 1.00 95.75 192 ASN A C 1
ATOM 1650 O O . ASN A 1 192 ? -0.442 9.370 7.678 1.00 95.75 192 ASN A O 1
ATOM 1654 N N . ASN A 1 193 ? -1.251 8.569 5.740 1.00 95.69 193 ASN A N 1
ATOM 1655 C CA . ASN A 1 193 ? -2.330 7.798 6.356 1.00 95.69 193 ASN A CA 1
ATOM 1656 C C . ASN A 1 193 ? -1.780 6.733 7.312 1.00 95.69 193 ASN A C 1
ATOM 1658 O O . ASN A 1 193 ? -2.284 6.579 8.421 1.00 95.69 193 ASN A O 1
ATOM 1662 N N . PHE A 1 194 ? -0.713 6.025 6.927 1.00 96.25 194 PHE A N 1
ATOM 1663 C CA . PHE A 1 194 ? -0.066 5.060 7.814 1.00 96.25 194 PHE A CA 1
ATOM 1664 C C . PHE A 1 194 ? 0.469 5.736 9.083 1.00 96.25 194 PHE A C 1
ATOM 1666 O O . PHE A 1 194 ? 0.226 5.258 10.190 1.00 96.25 194 PHE A O 1
ATOM 1673 N N . LYS A 1 195 ? 1.135 6.888 8.948 1.00 94.50 195 LYS A N 1
ATOM 1674 C CA . LYS A 1 195 ? 1.606 7.680 10.091 1.00 94.50 195 LYS A CA 1
ATOM 1675 C C . LYS A 1 195 ? 0.458 8.108 11.007 1.00 94.50 195 LYS A C 1
ATOM 1677 O O . LYS A 1 195 ? 0.593 8.019 12.225 1.00 94.50 195 LYS A O 1
ATOM 1682 N N . GLU A 1 196 ? -0.661 8.562 10.448 1.00 93.44 196 GLU A N 1
ATOM 1683 C CA . GLU A 1 196 ? -1.850 8.929 11.224 1.00 93.44 196 GLU A CA 1
ATOM 1684 C C . GLU A 1 196 ? -2.418 7.743 12.005 1.00 93.44 196 GLU A C 1
ATOM 1686 O O . GLU A 1 196 ? -2.727 7.896 13.185 1.00 93.44 196 GLU A O 1
ATOM 1691 N N . ILE A 1 197 ? -2.477 6.560 11.389 1.00 93.56 197 ILE A N 1
ATOM 1692 C CA . ILE A 1 197 ? -2.916 5.313 12.033 1.00 93.56 197 ILE A CA 1
ATOM 1693 C C . ILE A 1 197 ? -2.015 4.979 13.228 1.00 93.56 197 ILE A C 1
ATOM 1695 O O . ILE A 1 197 ? -2.505 4.722 14.329 1.00 93.56 197 ILE A O 1
ATOM 1699 N N . ILE A 1 198 ? -0.690 5.024 13.048 1.00 91.94 198 ILE A N 1
ATOM 1700 C CA . ILE A 1 198 ? 0.257 4.759 14.141 1.00 91.94 198 ILE A CA 1
ATOM 1701 C C . ILE A 1 198 ? 0.112 5.798 15.259 1.00 91.94 198 ILE A C 1
ATOM 1703 O O . ILE A 1 198 ? 0.050 5.426 16.434 1.00 91.94 198 ILE A O 1
ATOM 1707 N N . ASN A 1 199 ? -0.022 7.079 14.911 1.00 88.94 199 ASN A N 1
ATOM 1708 C CA . ASN A 1 199 ? -0.227 8.153 15.881 1.00 88.94 199 ASN A CA 1
ATOM 1709 C C . ASN A 1 199 ? -1.545 8.000 16.652 1.00 88.94 199 ASN A C 1
ATOM 1711 O O . ASN A 1 199 ? -1.557 8.206 17.862 1.00 88.94 199 ASN A O 1
ATOM 1715 N N . GLU A 1 200 ? -2.642 7.610 15.999 1.00 88.62 200 GLU A N 1
ATOM 1716 C CA . GLU A 1 200 ? -3.934 7.367 16.655 1.00 88.62 200 GLU A CA 1
ATOM 1717 C C . GLU A 1 200 ? -3.805 6.287 17.742 1.00 88.62 200 GLU A C 1
ATOM 1719 O O . GLU A 1 200 ? -4.280 6.448 18.871 1.00 88.62 200 GLU A O 1
ATOM 1724 N N . VAL A 1 201 ? -3.084 5.206 17.436 1.00 87.19 201 VAL A N 1
ATOM 1725 C CA . VAL A 1 201 ? -2.836 4.109 18.380 1.00 87.19 201 VAL A CA 1
ATOM 1726 C C . VAL A 1 201 ? -1.896 4.528 19.514 1.00 87.19 201 VAL A C 1
ATOM 1728 O O . VAL A 1 201 ? -2.118 4.148 20.669 1.00 87.19 201 VAL A O 1
ATOM 1731 N N . MET A 1 202 ? -0.864 5.322 19.218 1.00 80.69 202 MET A N 1
ATOM 1732 C CA . MET A 1 202 ? 0.087 5.821 20.218 1.00 80.69 202 MET A CA 1
ATOM 1733 C C . MET A 1 202 ? -0.537 6.863 21.156 1.00 80.69 202 MET A C 1
ATOM 1735 O O . MET A 1 202 ? -0.405 6.728 22.370 1.00 80.69 202 MET A O 1
ATOM 1739 N N . LEU A 1 203 ? -1.298 7.831 20.639 1.00 74.75 203 LEU A N 1
ATOM 1740 C CA . LEU A 1 203 ? -1.983 8.848 21.449 1.00 74.75 203 LEU A CA 1
ATOM 1741 C C . LEU A 1 203 ? -2.992 8.226 22.422 1.00 74.75 203 LEU A C 1
ATOM 1743 O O . LEU A 1 203 ? -3.163 8.722 23.536 1.00 74.75 203 LEU A O 1
ATOM 1747 N N . ASN A 1 204 ? -3.624 7.105 22.064 1.00 67.88 204 ASN A N 1
ATOM 1748 C CA . ASN A 1 204 ? -4.468 6.354 22.999 1.00 67.88 204 ASN A CA 1
ATOM 1749 C C . ASN A 1 204 ? -3.687 5.728 24.174 1.00 67.88 204 ASN A C 1
ATOM 1751 O O . ASN A 1 204 ? -4.270 5.541 25.248 1.00 67.88 204 ASN A O 1
ATOM 1755 N N . LYS A 1 205 ? -2.373 5.474 24.034 1.00 57.34 205 LYS A N 1
ATOM 1756 C CA . LYS A 1 205 ? -1.516 5.101 25.178 1.00 57.34 205 LYS A CA 1
ATOM 1757 C C . LYS A 1 205 ? -1.334 6.271 26.146 1.00 57.34 205 LYS A C 1
ATOM 1759 O O . LYS A 1 205 ? -1.384 6.063 27.352 1.00 57.34 205 LYS A O 1
ATOM 1764 N N . GLU A 1 206 ? -1.152 7.484 25.630 1.00 53.81 206 GLU A N 1
ATOM 1765 C CA . GLU A 1 206 ? -0.826 8.678 26.427 1.00 53.81 206 GLU A CA 1
ATOM 1766 C C . GLU A 1 206 ? -2.065 9.337 27.057 1.00 53.81 206 GLU A C 1
ATOM 1768 O O . GLU A 1 206 ? -2.043 9.804 28.196 1.00 53.81 206 GLU A O 1
ATOM 1773 N N . THR A 1 207 ? -3.199 9.312 26.356 1.00 52.47 207 THR A N 1
ATOM 1774 C CA . THR A 1 207 ? -4.462 9.952 26.774 1.00 52.47 207 THR A CA 1
ATOM 1775 C C . THR A 1 207 ? -5.271 9.152 27.799 1.00 52.47 207 THR A C 1
ATOM 1777 O O . THR A 1 207 ? -6.394 9.543 28.137 1.00 52.47 207 THR A O 1
ATOM 1780 N N . GLN A 1 208 ? -4.710 8.076 28.362 1.00 53.84 208 GLN A N 1
ATOM 1781 C CA . GLN A 1 208 ? -5.252 7.384 29.544 1.00 53.84 208 GLN A CA 1
ATOM 1782 C C . GLN A 1 208 ? -5.546 8.363 30.701 1.00 53.84 208 GLN A C 1
ATOM 1784 O O . GLN A 1 208 ? -6.491 8.142 31.449 1.00 53.84 208 GLN A O 1
ATOM 1789 N N . ASN A 1 209 ? -4.826 9.493 30.766 1.00 51.44 209 ASN A N 1
ATOM 1790 C CA . ASN A 1 209 ? -4.972 10.531 31.793 1.00 51.44 209 ASN A CA 1
ATOM 1791 C C . ASN A 1 209 ? -5.749 11.789 31.341 1.00 51.44 209 ASN A C 1
ATOM 1793 O O . ASN A 1 209 ? -5.761 12.789 32.051 1.00 51.44 209 ASN A O 1
ATOM 1797 N N . SER A 1 210 ? -6.387 11.786 30.163 1.00 55.22 210 SER A N 1
ATOM 1798 C CA . SER A 1 210 ? -6.915 13.015 29.531 1.00 55.22 210 SER A CA 1
ATOM 1799 C C . SER A 1 210 ? -8.279 13.518 30.037 1.00 55.22 210 SER A C 1
ATOM 1801 O O . SER A 1 210 ? -8.837 14.441 29.450 1.00 55.22 210 SER A O 1
ATOM 1803 N N . GLY A 1 211 ? -8.858 12.929 31.088 1.00 60.53 211 GLY A N 1
ATOM 1804 C CA . GLY A 1 211 ? -10.148 13.367 31.651 1.00 60.53 211 GLY A CA 1
ATOM 1805 C C . GLY A 1 211 ? -11.370 13.215 30.725 1.00 60.53 211 GLY A C 1
ATOM 1806 O O . GLY A 1 211 ? -12.486 13.527 31.134 1.00 60.53 211 GLY A O 1
ATOM 1807 N N . LYS A 1 212 ? -11.195 12.719 29.491 1.00 69.69 212 LYS A N 1
ATOM 1808 C CA . LYS A 1 212 ? -12.296 12.402 28.573 1.00 69.69 212 LYS A CA 1
ATOM 1809 C C . LYS A 1 212 ? -13.082 11.194 29.083 1.00 69.69 212 LYS A C 1
ATOM 1811 O O . LYS A 1 212 ? -12.495 10.182 29.465 1.00 69.69 212 LYS A O 1
ATOM 1816 N N . ILE A 1 213 ? -14.413 11.289 29.049 1.00 75.81 213 ILE A N 1
ATOM 1817 C CA . ILE A 1 213 ? -15.305 10.174 29.391 1.00 75.81 213 ILE A CA 1
ATOM 1818 C C . ILE A 1 213 ? -15.134 9.076 28.336 1.00 75.81 213 ILE A C 1
ATOM 1820 O O . ILE A 1 213 ? -15.238 9.343 27.138 1.00 75.81 213 ILE A O 1
ATOM 1824 N N . LYS A 1 214 ? -14.896 7.842 28.785 1.00 81.88 214 LYS A N 1
ATOM 1825 C CA . LYS A 1 214 ? -14.809 6.652 27.932 1.00 81.88 214 LYS A CA 1
ATOM 1826 C C . LYS A 1 214 ? -15.973 5.719 28.233 1.00 81.88 214 LYS A C 1
ATOM 1828 O O . LYS A 1 214 ? -16.311 5.508 29.397 1.00 81.88 214 LYS A O 1
ATOM 1833 N N . TYR A 1 215 ? -16.558 5.153 27.190 1.00 84.56 215 TYR A N 1
ATOM 1834 C CA . TYR A 1 215 ? -17.477 4.033 27.300 1.00 84.56 215 TYR A CA 1
ATOM 1835 C C . TYR A 1 215 ? -16.682 2.726 27.293 1.00 84.56 215 TYR A C 1
ATOM 1837 O O . TYR A 1 215 ? -15.718 2.582 26.539 1.00 84.56 215 TYR A O 1
ATOM 1845 N N . LYS A 1 216 ? -17.087 1.785 28.149 1.00 88.06 216 LYS A N 1
ATOM 1846 C CA . LYS A 1 216 ? -16.576 0.414 28.195 1.00 88.06 216 LYS A CA 1
ATOM 1847 C C . LYS A 1 216 ? -17.768 -0.533 28.145 1.00 88.06 216 LYS A C 1
ATOM 1849 O O . LYS A 1 216 ? -18.656 -0.436 28.989 1.00 88.06 216 LYS A O 1
ATOM 1854 N N . ILE A 1 217 ? -17.767 -1.431 27.168 1.00 86.25 217 ILE A N 1
ATOM 1855 C CA . ILE A 1 217 ? -18.758 -2.497 27.025 1.00 86.25 217 ILE A CA 1
ATOM 1856 C C . ILE A 1 217 ? -18.039 -3.823 27.249 1.00 86.25 217 ILE A C 1
ATOM 1858 O O . ILE A 1 217 ? -17.015 -4.074 26.616 1.00 86.25 217 ILE A O 1
ATOM 1862 N N . THR A 1 218 ? -18.570 -4.650 28.150 1.00 86.94 218 THR A N 1
ATOM 1863 C CA . THR A 1 218 ? -18.088 -6.011 28.394 1.00 86.94 218 THR A CA 1
ATOM 1864 C C . THR A 1 218 ? -19.222 -6.992 28.117 1.00 86.94 218 THR A C 1
ATOM 1866 O O . THR A 1 218 ? -20.265 -6.925 28.765 1.00 86.94 218 THR A O 1
ATOM 1869 N N . CYS A 1 219 ? -19.005 -7.903 27.172 1.00 83.06 219 CYS A N 1
ATOM 1870 C CA . CYS A 1 219 ? -19.899 -9.011 26.855 1.00 83.06 219 CYS A CA 1
ATOM 1871 C C . CYS A 1 219 ? -19.228 -10.323 27.263 1.00 83.06 219 CYS A C 1
ATOM 1873 O O . CYS A 1 219 ? -18.051 -10.532 26.968 1.00 83.06 219 CYS A O 1
ATOM 1875 N N . THR A 1 220 ? -19.963 -11.211 27.924 1.00 85.38 220 THR A N 1
ATOM 1876 C CA . THR A 1 220 ? -19.458 -12.515 28.362 1.00 85.38 220 THR A CA 1
ATOM 1877 C C . THR A 1 220 ? -20.155 -13.635 27.593 1.00 85.38 220 THR A C 1
ATOM 1879 O O . THR A 1 220 ? -21.380 -13.670 27.502 1.00 85.38 220 THR A O 1
ATOM 1882 N N . TYR A 1 221 ? -19.374 -14.543 27.007 1.00 80.44 221 TYR A N 1
ATOM 1883 C CA . TYR A 1 221 ? -19.879 -15.713 26.286 1.00 80.44 221 TYR A CA 1
ATOM 1884 C C . TYR A 1 221 ? -18.958 -16.909 26.534 1.00 80.44 221 TYR A C 1
ATOM 1886 O O . TYR A 1 221 ? -17.777 -16.827 26.206 1.00 80.44 221 TYR A O 1
ATOM 1894 N N . GLU A 1 222 ? -19.488 -18.003 27.097 1.00 72.75 222 GLU A N 1
ATOM 1895 C CA . GLU A 1 222 ? -18.752 -19.264 27.326 1.00 72.75 222 GLU A CA 1
ATOM 1896 C C . GLU A 1 222 ? -17.336 -19.040 27.907 1.00 72.75 222 GLU A C 1
ATOM 1898 O O . GLU A 1 222 ? -16.328 -19.410 27.303 1.00 72.75 222 GLU A O 1
ATOM 1903 N N . ASP A 1 223 ? -17.259 -18.348 29.050 1.00 74.25 223 ASP A N 1
ATOM 1904 C CA . ASP A 1 223 ? -16.022 -17.971 29.763 1.00 74.25 223 ASP A CA 1
ATOM 1905 C C . ASP A 1 223 ? -15.060 -17.017 29.019 1.00 74.25 223 ASP A C 1
ATOM 1907 O O . ASP A 1 223 ? -13.971 -16.712 29.511 1.00 74.25 223 ASP A O 1
ATOM 1911 N N . LYS A 1 224 ? -15.452 -16.481 27.857 1.00 76.31 224 LYS A N 1
ATOM 1912 C CA . LYS A 1 224 ? -14.715 -15.423 27.149 1.00 76.31 224 LYS A CA 1
ATOM 1913 C C . LYS A 1 224 ? -15.337 -14.060 27.426 1.00 76.31 224 LYS A C 1
ATOM 1915 O O . LYS A 1 224 ? -16.528 -13.853 27.203 1.00 76.31 224 LYS A O 1
ATOM 1920 N N . GLU A 1 225 ? -14.505 -13.110 27.843 1.00 81.44 225 GLU A N 1
ATOM 1921 C CA . GLU A 1 225 ? -14.888 -11.703 27.956 1.00 81.44 225 GLU A CA 1
ATOM 1922 C C . GLU A 1 225 ? -14.451 -10.929 26.706 1.00 81.44 225 GLU A C 1
ATOM 1924 O O . GLU A 1 225 ? -13.261 -10.815 26.398 1.00 81.44 225 GLU A O 1
ATOM 1929 N N . LEU A 1 226 ? -15.422 -10.371 25.986 1.00 82.56 226 LEU A N 1
ATOM 1930 C CA . LEU A 1 226 ? -15.204 -9.400 24.923 1.00 82.56 226 LEU A CA 1
ATOM 1931 C C . LEU A 1 226 ? -15.377 -8.004 25.507 1.00 82.56 226 LEU A C 1
ATOM 1933 O O . LEU A 1 226 ? -16.469 -7.618 25.911 1.00 82.56 226 LEU A O 1
ATOM 1937 N N . GLU A 1 227 ? -14.289 -7.246 25.551 1.00 85.69 227 GLU A N 1
ATOM 1938 C CA . GLU A 1 227 ? -14.289 -5.877 26.057 1.00 85.69 227 GLU A CA 1
ATOM 1939 C C . GLU A 1 227 ? -13.973 -4.900 24.922 1.00 85.69 227 GLU A C 1
ATOM 1941 O O . GLU A 1 227 ? -13.001 -5.090 24.185 1.00 85.69 227 GLU A O 1
ATOM 1946 N N . LYS A 1 228 ? -14.792 -3.850 24.803 1.00 87.19 228 LYS A N 1
ATOM 1947 C CA . LYS A 1 228 ? -14.655 -2.772 23.817 1.00 87.19 228 LYS A CA 1
ATOM 1948 C C . LYS A 1 228 ? -14.664 -1.413 24.505 1.00 87.19 228 LYS A C 1
ATOM 1950 O O . LYS A 1 228 ? -15.491 -1.168 25.384 1.00 87.19 228 LYS A O 1
ATOM 1955 N N . ILE A 1 229 ? -13.738 -0.537 24.110 1.00 86.12 229 ILE A N 1
ATOM 1956 C CA . ILE A 1 229 ? -13.547 0.793 24.711 1.00 86.12 229 ILE A CA 1
ATOM 1957 C C . ILE A 1 229 ? -13.570 1.865 23.619 1.00 86.12 229 ILE A C 1
ATOM 1959 O O . ILE A 1 229 ? -12.895 1.719 22.605 1.00 86.12 229 ILE A O 1
ATOM 1963 N N . PHE A 1 230 ? -14.297 2.961 23.833 1.00 87.06 230 PHE A N 1
ATOM 1964 C CA . PHE A 1 230 ? -14.320 4.110 22.918 1.00 87.06 230 PHE A CA 1
ATOM 1965 C C . PHE A 1 230 ? -14.622 5.416 23.659 1.00 87.06 230 PHE A C 1
ATOM 1967 O O . PHE A 1 230 ? -15.121 5.414 24.786 1.00 87.06 230 PHE A O 1
ATOM 1974 N N . ASN A 1 231 ? -14.284 6.553 23.053 1.00 85.31 231 ASN A N 1
ATOM 1975 C CA . ASN A 1 231 ? -14.528 7.862 23.655 1.00 85.31 231 ASN A CA 1
ATOM 1976 C C . ASN A 1 231 ? -16.007 8.254 23.558 1.00 85.31 231 ASN A C 1
ATOM 1978 O O . ASN A 1 231 ? -16.676 7.979 22.566 1.00 85.31 231 ASN A O 1
ATOM 1982 N N . LYS A 1 232 ? -16.501 8.967 24.574 1.00 83.19 232 LYS A N 1
ATOM 1983 C CA . LYS A 1 232 ? -17.743 9.724 24.445 1.00 83.19 232 LYS A CA 1
ATOM 1984 C C . LYS A 1 232 ? -17.489 10.936 23.555 1.00 83.19 232 LYS A C 1
ATOM 1986 O O . LYS A 1 232 ? -16.634 11.763 23.871 1.00 83.19 232 LYS A O 1
ATOM 1991 N N . GLU A 1 233 ? -18.264 11.052 22.488 1.00 83.88 233 GLU A N 1
ATOM 1992 C CA . GLU A 1 233 ? -18.241 12.197 21.578 1.00 83.88 233 GLU A CA 1
ATOM 1993 C C . GLU A 1 233 ? -19.538 13.004 21.682 1.00 83.88 233 GLU A C 1
ATOM 1995 O O . GLU A 1 233 ? -20.562 12.519 22.174 1.00 83.88 233 GLU A O 1
ATOM 2000 N N . GLU A 1 234 ? -19.490 14.268 21.261 1.00 84.94 234 GLU A N 1
ATOM 2001 C CA . GLU A 1 234 ? -20.696 15.083 21.159 1.00 84.94 234 GLU A CA 1
ATOM 2002 C C . GLU A 1 234 ? -21.529 14.650 19.955 1.00 84.94 234 GLU A C 1
ATOM 2004 O O . GLU A 1 234 ? -21.034 14.513 18.838 1.00 84.94 234 GLU A O 1
ATOM 2009 N N . ILE A 1 235 ? -22.829 14.478 20.180 1.00 87.06 235 ILE A N 1
ATOM 2010 C CA . ILE A 1 235 ? -23.767 14.164 19.109 1.00 87.06 235 ILE A CA 1
ATOM 2011 C C . ILE A 1 235 ? -24.046 15.449 18.321 1.00 87.06 235 ILE A C 1
ATOM 2013 O O . ILE A 1 235 ? -24.557 16.434 18.869 1.00 87.06 235 ILE A O 1
ATOM 2017 N N . SER A 1 236 ? -23.728 15.426 17.026 1.00 93.31 236 SER A N 1
ATOM 2018 C CA . SER A 1 236 ? -23.984 16.534 16.101 1.00 93.31 236 SER A CA 1
ATOM 2019 C C . SER A 1 236 ? -25.485 16.863 15.998 1.00 93.31 236 SER A C 1
ATOM 2021 O O . SER A 1 236 ? -26.321 16.029 16.343 1.00 93.31 236 SER A O 1
ATOM 2023 N N . PRO A 1 237 ? -25.887 18.045 15.491 1.00 93.31 237 PRO A N 1
ATOM 2024 C CA . PRO A 1 237 ? -27.306 18.370 15.303 1.00 93.31 237 PRO A CA 1
ATOM 2025 C C . PRO A 1 237 ? -28.067 17.338 14.454 1.00 93.31 237 PRO A C 1
ATOM 2027 O O . PRO A 1 237 ? -29.181 16.946 14.800 1.00 93.31 237 PRO A O 1
ATOM 2030 N N . LEU A 1 238 ? -27.436 16.836 13.387 1.00 93.06 238 LEU A N 1
ATOM 2031 C CA . LEU A 1 238 ? -27.986 15.745 12.582 1.00 93.06 238 LEU A CA 1
ATOM 2032 C C . LEU A 1 238 ? -28.086 14.449 13.400 1.00 93.06 238 LEU A C 1
ATOM 2034 O O . LEU A 1 238 ? -29.122 13.793 13.387 1.00 93.06 238 LEU A O 1
ATOM 2038 N N . GLY A 1 239 ? -27.051 14.117 14.177 1.00 91.81 239 GLY A N 1
ATOM 2039 C CA . GLY A 1 239 ? -27.072 12.959 15.073 1.00 91.81 239 GLY A CA 1
ATOM 2040 C C . GLY A 1 239 ? -28.166 13.041 16.143 1.00 91.81 239 GLY A C 1
ATOM 2041 O O . GLY A 1 239 ? -28.753 12.022 16.487 1.00 91.81 239 GLY A O 1
ATOM 2042 N N . LYS A 1 240 ? -28.496 14.243 16.638 1.00 93.50 240 LYS A N 1
ATOM 2043 C CA . LYS A 1 240 ? -29.612 14.456 17.578 1.00 93.50 240 LYS A CA 1
ATOM 2044 C C . LYS A 1 240 ? -30.962 14.195 16.919 1.00 93.50 240 LYS A C 1
ATOM 2046 O O . LYS A 1 240 ? -31.861 13.690 17.576 1.00 93.50 240 LYS A O 1
ATOM 2051 N N . THR A 1 241 ? -31.085 14.514 15.631 1.00 95.06 241 THR A N 1
ATOM 2052 C CA . THR A 1 241 ? -32.290 14.202 14.850 1.00 95.06 241 THR A CA 1
ATOM 2053 C C . THR A 1 241 ? -32.481 12.688 14.772 1.00 95.06 241 THR A C 1
ATOM 2055 O O . THR A 1 241 ? -33.521 12.194 15.193 1.00 95.06 241 THR A O 1
ATOM 2058 N N . LEU A 1 242 ? -31.435 11.949 14.382 1.00 93.81 242 LEU A N 1
ATOM 2059 C CA . LEU A 1 242 ? -31.454 10.481 14.365 1.00 93.81 242 LEU A CA 1
ATOM 2060 C C . LEU A 1 242 ? -31.736 9.881 15.754 1.00 93.81 242 LEU A C 1
ATOM 2062 O O . LEU A 1 242 ? -32.502 8.932 15.877 1.00 93.81 242 LEU A O 1
ATOM 2066 N N . PHE A 1 243 ? -31.134 10.435 16.810 1.00 92.38 243 PHE A N 1
ATOM 2067 C CA . PHE A 1 243 ? -31.388 9.995 18.183 1.00 92.38 243 PHE A CA 1
ATOM 2068 C C . PHE A 1 243 ? -32.872 10.122 18.554 1.00 92.38 243 PHE A C 1
ATOM 2070 O O . PHE A 1 243 ? -33.450 9.167 19.069 1.00 92.38 243 PHE A O 1
ATOM 2077 N N . ASN A 1 244 ? -33.492 11.265 18.249 1.00 93.81 244 ASN A N 1
ATOM 2078 C CA . ASN A 1 244 ? -34.910 11.492 18.521 1.00 93.81 244 ASN A CA 1
ATOM 2079 C C . ASN A 1 244 ? -35.805 10.536 17.715 1.00 93.81 244 ASN A C 1
ATOM 2081 O O . ASN A 1 244 ? -36.773 10.021 18.262 1.00 93.81 244 ASN A O 1
ATOM 2085 N N . GLU A 1 245 ? -35.473 10.255 16.450 1.00 94.19 245 GLU A N 1
ATOM 2086 C CA . GLU A 1 245 ? -36.213 9.297 15.609 1.00 94.19 245 GLU A CA 1
ATOM 2087 C C . GLU A 1 245 ? -36.145 7.864 16.158 1.00 94.19 245 GLU A C 1
ATOM 2089 O O . GLU A 1 245 ? -37.161 7.167 16.210 1.00 94.19 245 GLU A O 1
ATOM 2094 N N . ILE A 1 246 ? -34.963 7.423 16.608 1.00 90.56 246 ILE A N 1
ATOM 2095 C CA . ILE A 1 246 ? -34.783 6.107 17.240 1.00 90.56 246 ILE A CA 1
ATOM 2096 C C . ILE A 1 246 ? -35.550 6.043 18.563 1.00 90.56 246 ILE A C 1
ATOM 2098 O O . ILE A 1 246 ? -36.221 5.046 18.832 1.00 90.56 246 ILE A O 1
ATOM 2102 N N . GLN A 1 247 ? -35.470 7.096 19.381 1.00 90.56 247 GLN A N 1
ATOM 2103 C CA . GLN A 1 247 ? -36.187 7.168 20.651 1.00 90.56 247 GLN A CA 1
ATOM 2104 C C . GLN A 1 247 ? -37.701 7.093 20.430 1.00 90.56 247 GLN A C 1
ATOM 2106 O O . GLN A 1 247 ? -38.355 6.253 21.043 1.00 90.56 247 GLN A O 1
ATOM 2111 N N . GLN A 1 248 ? -38.233 7.907 19.517 1.00 91.25 248 GLN A N 1
ATOM 2112 C CA . GLN A 1 248 ? -39.653 7.908 19.184 1.00 91.25 248 GLN A CA 1
ATOM 2113 C C . GLN A 1 248 ? -40.098 6.546 18.648 1.00 91.25 248 GLN A C 1
ATOM 2115 O O . GLN A 1 248 ? -41.103 6.017 19.102 1.00 91.25 248 GLN A O 1
ATOM 2120 N N . SER A 1 249 ? -39.306 5.923 17.770 1.00 90.44 249 SER A N 1
ATOM 2121 C CA . SER A 1 249 ? -39.615 4.581 17.268 1.00 90.44 249 SER A CA 1
ATOM 2122 C C . SER A 1 249 ? -39.726 3.565 18.408 1.00 90.44 249 SER A C 1
ATOM 2124 O O . SER A 1 249 ? -40.659 2.774 18.431 1.00 90.44 249 SER A O 1
ATOM 2126 N N . LEU A 1 250 ? -38.807 3.581 19.381 1.00 87.31 250 LEU A N 1
ATOM 2127 C CA . LEU A 1 250 ? -38.852 2.674 20.536 1.00 87.31 250 LEU A CA 1
ATOM 2128 C C . LEU A 1 250 ? -40.035 2.955 21.479 1.00 87.31 250 LEU A C 1
ATOM 2130 O O . LEU A 1 250 ? -40.569 2.014 22.071 1.00 87.31 250 LEU A O 1
ATOM 2134 N N . GLU A 1 251 ? -40.426 4.222 21.626 1.00 86.75 251 GLU A N 1
ATOM 2135 C CA . GLU A 1 251 ? -41.600 4.649 22.397 1.00 86.75 251 GLU A CA 1
ATOM 2136 C C . GLU A 1 251 ? -42.913 4.257 21.704 1.00 86.75 251 GLU A C 1
ATOM 2138 O O . GLU A 1 251 ? -43.830 3.798 22.382 1.00 86.75 251 GLU A O 1
ATOM 2143 N N . ASP A 1 252 ? -42.978 4.334 20.372 1.00 88.50 252 ASP A N 1
ATOM 2144 C CA . ASP A 1 252 ? -44.143 3.941 19.568 1.00 88.50 252 ASP A CA 1
ATOM 2145 C C . ASP A 1 252 ? -44.444 2.438 19.694 1.00 88.50 252 ASP A C 1
ATOM 2147 O O . ASP A 1 252 ? -45.607 2.029 19.694 1.00 88.50 252 ASP A O 1
ATOM 2151 N N . TYR A 1 253 ? -43.413 1.600 19.868 1.00 83.94 253 TYR A N 1
ATOM 2152 C CA . TYR A 1 253 ? -43.601 0.181 20.198 1.00 83.94 253 TYR A CA 1
ATOM 2153 C C . TYR A 1 253 ? -44.061 -0.048 21.651 1.00 83.94 253 TYR A C 1
ATOM 2155 O O . TYR A 1 253 ? -44.528 -1.145 21.960 1.00 83.94 253 TYR A O 1
ATOM 2163 N N . GLY A 1 254 ? -44.004 0.967 22.524 1.00 71.50 254 GLY A N 1
ATOM 2164 C CA . GLY A 1 254 ? -44.664 1.007 23.836 1.00 71.50 254 GLY A CA 1
ATOM 2165 C C . GLY A 1 254 ? -44.473 -0.255 24.680 1.00 71.50 254 GLY A C 1
ATOM 2166 O O . GLY A 1 254 ? -43.349 -0.735 24.839 1.00 71.50 254 GLY A O 1
ATOM 2167 N N . ASP A 1 255 ? -45.584 -0.804 25.179 1.00 73.06 255 ASP A N 1
ATOM 2168 C CA . ASP A 1 255 ? -45.653 -2.066 25.939 1.00 73.06 255 ASP A CA 1
ATOM 2169 C C . ASP A 1 255 ? -45.592 -3.328 25.053 1.00 73.06 255 ASP A C 1
ATOM 2171 O O . ASP A 1 255 ? -45.620 -4.447 25.561 1.00 73.06 255 ASP A O 1
ATOM 2175 N N . SER A 1 256 ? -45.524 -3.180 23.724 1.00 86.06 256 SER A N 1
ATOM 2176 C CA . SER A 1 256 ? -45.481 -4.325 22.797 1.00 86.06 256 SER A CA 1
ATOM 2177 C C . SER A 1 256 ? -44.129 -5.037 22.808 1.00 86.06 256 SER A C 1
ATOM 2179 O O . SER A 1 256 ? -44.036 -6.172 22.350 1.00 86.06 256 SER A O 1
ATOM 2181 N N . LEU A 1 257 ? -43.087 -4.363 23.301 1.00 85.56 257 LEU A N 1
ATOM 2182 C CA . LEU A 1 257 ? -41.750 -4.914 23.482 1.00 85.56 257 LEU A CA 1
ATOM 2183 C C . LEU A 1 257 ? -41.354 -4.776 24.945 1.00 85.56 257 LEU A C 1
ATOM 2185 O O . LEU A 1 257 ? -41.397 -3.681 25.513 1.00 85.56 257 LEU A O 1
ATOM 2189 N N . GLU A 1 258 ? -40.893 -5.873 25.532 1.00 89.31 258 GLU A N 1
ATOM 2190 C CA . GLU A 1 258 ? -40.326 -5.839 26.873 1.00 89.31 258 GLU A CA 1
ATOM 2191 C C . GLU A 1 258 ? -39.031 -5.013 26.888 1.00 89.31 258 GLU A C 1
ATOM 2193 O O . GLU A 1 258 ? -38.236 -5.029 25.943 1.00 89.31 258 GLU A O 1
ATOM 2198 N N . ASP A 1 259 ? -38.751 -4.338 28.003 1.00 88.25 259 ASP A N 1
ATOM 2199 C CA . ASP A 1 259 ? -37.529 -3.538 28.163 1.00 88.25 259 ASP A CA 1
ATOM 2200 C C . ASP A 1 259 ? -36.248 -4.342 27.908 1.00 88.25 259 ASP A C 1
ATOM 2202 O O . ASP A 1 259 ? -35.256 -3.810 27.405 1.00 88.25 259 ASP A O 1
ATOM 2206 N N . ASN A 1 260 ? -36.253 -5.634 28.245 1.00 88.25 260 ASN A N 1
ATOM 2207 C CA . ASN A 1 260 ? -35.120 -6.511 27.979 1.00 88.25 260 ASN A CA 1
ATOM 2208 C C . ASN A 1 260 ? -34.901 -6.723 26.472 1.00 88.25 260 ASN A C 1
ATOM 2210 O O . ASN A 1 260 ? -33.761 -6.728 26.007 1.00 88.25 260 ASN A O 1
ATOM 2214 N N . GLU A 1 261 ? -35.974 -6.850 25.694 1.00 90.69 261 GLU A N 1
ATOM 2215 C CA . GLU A 1 261 ? -35.898 -6.972 24.239 1.00 90.69 261 GLU A CA 1
ATOM 2216 C C . GLU A 1 261 ? -35.385 -5.673 23.608 1.00 90.69 261 GLU A C 1
ATOM 2218 O O . GLU A 1 261 ? -34.439 -5.706 22.818 1.00 90.69 261 GLU A O 1
ATOM 2223 N N . LYS A 1 262 ? -35.894 -4.516 24.055 1.00 88.81 262 LYS A N 1
ATOM 2224 C CA . LYS A 1 262 ? -35.406 -3.193 23.625 1.00 88.81 262 LYS A CA 1
ATOM 2225 C C . LYS A 1 262 ? -33.903 -3.024 23.872 1.00 88.81 262 LYS A C 1
ATOM 2227 O O . LYS A 1 262 ? -33.176 -2.588 22.979 1.00 88.81 262 LYS A O 1
ATOM 2232 N N . ARG A 1 263 ? -33.407 -3.425 25.052 1.00 88.44 263 ARG A N 1
ATOM 2233 C CA . ARG A 1 263 ? -31.963 -3.408 25.370 1.00 88.44 263 ARG A CA 1
ATOM 2234 C C . ARG A 1 263 ? -31.158 -4.276 24.401 1.00 88.44 263 ARG A C 1
ATOM 2236 O O . ARG A 1 263 ? -30.122 -3.829 23.917 1.00 88.44 263 ARG A O 1
ATOM 2243 N N . ASN A 1 264 ? -31.636 -5.479 24.080 1.00 90.00 264 ASN A N 1
ATOM 2244 C CA . ASN A 1 264 ? -30.961 -6.379 23.140 1.00 90.00 264 ASN A CA 1
ATOM 2245 C C . ASN A 1 264 ? -30.964 -5.846 21.698 1.00 90.00 264 ASN A C 1
ATOM 2247 O O . ASN A 1 264 ? -29.975 -6.018 20.990 1.00 90.00 264 ASN A O 1
ATOM 2251 N N . ILE A 1 265 ? -32.028 -5.164 21.264 1.00 89.38 265 ILE A N 1
ATOM 2252 C CA . ILE A 1 265 ? -32.078 -4.510 19.946 1.00 89.38 265 ILE A CA 1
ATOM 2253 C C . ILE A 1 265 ? -31.016 -3.407 19.854 1.00 89.38 265 ILE A C 1
ATOM 2255 O O . ILE A 1 265 ? -30.235 -3.392 18.904 1.00 89.38 265 ILE A O 1
ATOM 2259 N N . ILE A 1 266 ? -30.933 -2.524 20.857 1.00 90.19 266 ILE A N 1
ATOM 2260 C CA . ILE A 1 266 ? -29.914 -1.460 20.896 1.00 90.19 266 ILE A CA 1
ATOM 2261 C C . ILE A 1 266 ? -28.503 -2.062 20.908 1.00 90.19 266 ILE A C 1
ATOM 2263 O O . ILE A 1 266 ? -27.623 -1.573 20.202 1.00 90.19 266 ILE A O 1
ATOM 2267 N N . MET A 1 267 ? -28.290 -3.147 21.659 1.00 89.31 267 MET A N 1
ATOM 2268 C CA . MET A 1 267 ? -27.004 -3.845 21.672 1.00 89.31 267 MET A CA 1
ATOM 2269 C C . MET A 1 267 ? -26.642 -4.435 20.305 1.00 89.31 267 MET A C 1
ATOM 2271 O O . MET A 1 267 ? -25.516 -4.236 19.862 1.00 89.31 267 MET A O 1
ATOM 2275 N N . LYS A 1 268 ? -27.585 -5.061 19.588 1.00 87.81 268 LYS A N 1
ATOM 2276 C CA . LYS A 1 268 ? -27.354 -5.550 18.214 1.00 87.81 268 LYS A CA 1
ATOM 2277 C C . LYS A 1 268 ? -27.016 -4.431 17.230 1.00 87.81 268 LYS A C 1
ATOM 2279 O O . LYS A 1 268 ? -26.207 -4.631 16.331 1.00 87.81 268 LYS A O 1
ATOM 2284 N N . ILE A 1 269 ? -27.619 -3.253 17.388 1.00 89.50 269 ILE A N 1
ATOM 2285 C CA . ILE A 1 269 ? -27.260 -2.076 16.585 1.00 89.50 269 ILE A CA 1
ATOM 2286 C C . ILE A 1 269 ? -25.835 -1.627 16.930 1.00 89.50 269 ILE A C 1
ATOM 2288 O O . ILE A 1 269 ? -25.043 -1.367 16.029 1.00 89.50 269 ILE A O 1
ATOM 2292 N N . MET A 1 270 ? -25.480 -1.581 18.218 1.00 87.25 270 MET A N 1
ATOM 2293 C CA . MET A 1 270 ? -24.129 -1.227 18.668 1.00 87.25 270 MET A CA 1
ATOM 2294 C C . MET A 1 270 ? -23.065 -2.202 18.140 1.00 87.25 270 MET A C 1
ATOM 2296 O O . MET A 1 270 ? -21.988 -1.759 17.749 1.00 87.25 270 MET A O 1
ATOM 2300 N N . GLU A 1 271 ? -23.367 -3.503 18.063 1.00 86.19 271 GLU A N 1
ATOM 2301 C CA . GLU A 1 271 ? -22.481 -4.538 17.501 1.00 86.19 271 GLU A CA 1
ATOM 2302 C C . GLU A 1 271 ? -22.049 -4.256 16.053 1.00 86.19 271 GLU A C 1
ATOM 2304 O O . GLU A 1 271 ? -20.995 -4.724 15.631 1.00 86.19 271 GLU A O 1
ATOM 2309 N N . MET A 1 272 ? -22.803 -3.452 15.296 1.00 85.12 272 MET A N 1
ATOM 2310 C CA . MET A 1 272 ? -22.428 -3.054 13.935 1.00 85.12 272 MET A CA 1
ATOM 2311 C C . MET A 1 272 ? -21.279 -2.034 13.890 1.00 85.12 272 MET A C 1
ATOM 2313 O O . MET A 1 272 ? -20.686 -1.836 12.830 1.00 85.12 272 MET A O 1
ATOM 2317 N N . PHE A 1 273 ? -20.980 -1.369 15.010 1.00 80.69 273 PHE A N 1
ATOM 2318 C CA . PHE A 1 273 ? -20.033 -0.253 15.087 1.00 80.69 273 PHE A CA 1
ATOM 2319 C C . PHE A 1 273 ? -18.761 -0.560 15.897 1.00 80.69 273 PHE A C 1
ATOM 2321 O O . PHE A 1 273 ? -17.897 0.313 15.994 1.00 80.69 273 PHE A O 1
ATOM 2328 N N . ILE A 1 274 ? -18.634 -1.758 16.486 1.00 76.81 274 ILE A N 1
ATOM 2329 C CA . ILE A 1 274 ? -17.556 -2.120 17.433 1.00 76.81 274 ILE A CA 1
ATOM 2330 C C . ILE A 1 274 ? -16.678 -3.285 16.981 1.00 76.81 274 ILE A C 1
ATOM 2332 O O . ILE A 1 274 ? -17.122 -4.159 16.214 1.00 76.81 274 ILE A O 1
#

pLDDT: mean 87.77, std 11.54, range [39.12, 97.5]

Solvent-accessible surface area (backbone atoms only — not comparable to full-atom values): 15927 Å² total; per-residue (Å²): 140,78,82,73,69,59,64,63,51,52,53,49,40,42,50,54,46,49,55,52,29,53,52,57,66,72,45,44,61,19,69,70,64,55,58,61,44,60,45,91,91,48,77,42,72,55,55,67,43,58,53,47,51,51,59,57,48,72,45,90,84,71,60,36,67,54,40,64,72,40,39,45,30,64,68,39,67,61,46,93,46,70,68,57,46,49,51,52,51,52,51,51,52,49,50,56,72,39,41,67,59,45,40,40,53,30,51,52,55,60,59,44,64,78,65,77,66,88,51,91,84,60,52,56,48,57,52,48,42,50,52,60,68,72,47,53,73,64,63,76,28,41,60,60,59,71,58,45,44,51,52,53,50,49,47,74,68,62,86,65,85,53,46,62,57,53,49,47,53,50,40,26,65,74,68,75,41,53,72,51,70,38,51,70,66,51,59,54,52,50,53,51,51,52,50,51,41,53,46,57,59,51,49,58,67,68,49,77,77,62,84,70,60,66,49,75,49,78,47,78,55,96,95,40,77,50,55,42,33,41,74,69,74,86,74,47,77,68,52,47,51,53,49,50,54,54,50,49,54,57,56,72,47,48,88,82,50,55,72,68,56,54,52,51,53,54,47,59,59,51,59,77,79,104

Organism: NCBI:txid1444290

Radius of gyration: 28.7 Å; Cα contacts (8 Å, |Δi|>4): 223; chains: 1; bounding box: 72×38×90 Å

Secondary structure (DSSP, 8-state):
--SSHHHHHHHHHHHHHHHHHHHHHHS-HHHHH--EEEETTEEEEPPHHHHHHHHHHT-S---HHHIIIIIIIIIII--S-HHHHHHHHHHHHHHHHHHHHHHHHHHHHHHHGGGT-S-TTS-HHHHHHHHHHTS-HHHHHB---HHHHHHHHHHHT-----HHHHHHHHHHHHHSS-GGG--HHHHHHHHHHHHHHHHHHHHHHHGGGS---EEEEEEEETTEEEEEEEE--PPPHHHHHHHHHHHHHHHHTGGGS-HHHHHHHHHHHHTT--

Foldseek 3Di:
DPDPPPPVVQVVLVVVLVVVLVLLVPAFPALLAEQWAFAQVDIDGDDQLLVQSSVQSPDPDDNSVCCQPPCQCCPRPNHPDVVVSVVVVVVSSVCSVCRLVRLLVRLQSLLVVLQPDPDPPDQSLNSLLVVLVPQDPQLVQEQDPPLLVVLSVCSVVPDDSPSSVVSQVLLCSQVVDGSSHDYPVSSVVSSVSSVVSSVRSVVVVVCPVVPFDKDWDWDDDPNDIRIHIYTDDDQDPVSVVVVVVLVVVVCVCPPVDDPVRVVVVVVVVVVVRD